Protein AF-A0A935K919-F1 (afdb_monomer_lite)

Sequence (207 aa):
MNYFMLRSFDHAGYYETRLILMVIGLVVACWFALRRRDYRYAVMFACGLIFQGLMEYRLQSSGMRGTSYNLSVFGYALPSFLGILFQGCVEGGILSLMAFWFTDLHVDSDRNRQDRKVFWMICGLIVVLAAFVGLMAAGRPISSPRPMFSRSSTLNIGAYVILSIIVCAFRGGLRYLGYFYLGLLIYVFLTFETLHIFGARYISVRG

Foldseek 3Di:
DWWKWFWQQLQFLPLVLLQVLLVVLVVVCVCCCPVVVQNLSVVQLVLQLVLQLVLLVVCVVVCVKPPQAFRDDPNRTDDSNVVSNSRSRSGRRSLRNQLLLQLCCVLPVPDDPVSVVVSVVSLVSLLVSLLVSLQRSAPGDGRIIHTPDDPSVVVSLVVSLVVSCVSVVVPDPCSSSVSSVVSSVSSCCSRVVSSVVNHIDIDTDDD

Secondary structure (DSSP, 8-state):
--EEEEES-TTTTHHHHHHHHHHHHHHHHHHHHHHH--THHHHHHHHHHHHHHHHHHHHHHTT-S-TT---EETTEEPPHHHHHHHHHHHHHHHHHHHHHHHHHHHH-TT--HHHHHHHHHHHHHHHHHHHHHHHHHTTPPP-EEEESS-HHHHHHHHHHHHHHHHHTTTTTHHHHHHHHHHHHHHHHHHHHHHHHHTT---EEEE-

Radius of gyration: 17.0 Å; chains: 1; bounding box: 44×31×46 Å

pLDDT: mean 79.78, std 11.66, range [48.41, 95.5]

Structure (mmCIF, N/CA/C/O backbone):
data_AF-A0A935K919-F1
#
_entry.id   AF-A0A935K919-F1
#
loop_
_atom_site.group_PDB
_atom_site.id
_atom_site.type_symbol
_atom_site.label_atom_id
_atom_site.label_alt_id
_atom_site.label_comp_id
_atom_site.label_asym_id
_atom_site.label_entity_id
_atom_site.label_seq_id
_atom_site.pdbx_PDB_ins_code
_atom_site.Cartn_x
_atom_site.Cartn_y
_atom_site.Cartn_z
_atom_site.occupancy
_atom_site.B_iso_or_equiv
_atom_site.auth_seq_id
_atom_site.auth_comp_id
_atom_site.auth_asym_id
_atom_site.auth_atom_id
_atom_site.pdbx_PDB_model_num
ATOM 1 N N . MET A 1 1 ? 20.157 16.923 -5.246 1.00 48.41 1 MET A N 1
ATOM 2 C CA . MET A 1 1 ? 20.844 15.642 -5.523 1.00 48.41 1 MET A CA 1
ATOM 3 C C . MET A 1 1 ? 19.794 14.551 -5.509 1.00 48.41 1 MET A C 1
ATOM 5 O O . MET A 1 1 ? 19.113 14.438 -4.496 1.00 48.41 1 MET A O 1
ATOM 9 N N . ASN A 1 2 ? 19.625 13.807 -6.603 1.00 54.44 2 ASN A N 1
ATOM 10 C CA . ASN A 1 2 ? 18.563 12.806 -6.715 1.00 54.44 2 ASN A CA 1
ATOM 11 C C . ASN A 1 2 ? 19.178 11.402 -6.714 1.00 54.44 2 ASN A C 1
ATOM 13 O O . ASN A 1 2 ? 19.923 11.042 -7.622 1.00 54.44 2 ASN A O 1
ATOM 17 N N . TYR A 1 3 ? 18.874 10.619 -5.679 1.00 57.41 3 TYR A N 1
ATOM 18 C CA . TYR A 1 3 ? 19.192 9.194 -5.634 1.00 57.41 3 TYR A CA 1
ATOM 19 C C . TYR A 1 3 ? 18.050 8.419 -6.285 1.00 57.41 3 TYR A C 1
ATOM 21 O O . TYR A 1 3 ? 16.907 8.516 -5.831 1.00 57.41 3 TYR A O 1
ATOM 29 N N . PHE A 1 4 ? 18.351 7.651 -7.329 1.00 60.09 4 PHE A N 1
ATOM 30 C CA . PHE A 1 4 ? 17.374 6.788 -7.989 1.00 60.09 4 PHE A CA 1
ATOM 31 C C . PHE A 1 4 ? 17.582 5.338 -7.584 1.00 60.09 4 PHE A C 1
ATOM 33 O O . PHE A 1 4 ? 18.690 4.827 -7.663 1.00 60.09 4 PHE A O 1
ATOM 40 N N . MET A 1 5 ? 16.501 4.677 -7.196 1.00 63.19 5 MET A N 1
ATOM 41 C CA . MET A 1 5 ? 16.387 3.240 -7.039 1.00 63.19 5 MET A CA 1
ATOM 42 C C . MET A 1 5 ? 15.953 2.635 -8.374 1.00 63.19 5 MET A C 1
ATOM 44 O O . MET A 1 5 ? 14.814 2.815 -8.807 1.00 63.19 5 MET A O 1
ATOM 48 N N . LEU A 1 6 ? 16.866 1.919 -9.017 1.00 60.75 6 LEU A N 1
ATOM 49 C CA . LEU A 1 6 ? 16.585 1.104 -10.194 1.00 60.75 6 LEU A CA 1
ATOM 50 C C . LEU A 1 6 ? 16.001 -0.246 -9.767 1.00 60.75 6 LEU A C 1
ATOM 52 O O . LEU A 1 6 ? 16.583 -0.885 -8.898 1.00 60.75 6 LEU A O 1
ATOM 56 N N . ARG A 1 7 ? 14.877 -0.673 -10.355 1.00 67.88 7 ARG A N 1
ATOM 57 C CA . ARG A 1 7 ? 14.154 -1.914 -10.002 1.00 67.88 7 ARG A CA 1
ATOM 58 C C . ARG A 1 7 ? 13.990 -2.818 -11.219 1.00 67.88 7 ARG A C 1
ATOM 60 O O . ARG A 1 7 ? 13.854 -2.293 -12.316 1.00 67.88 7 ARG A O 1
ATOM 67 N N . SER A 1 8 ? 13.977 -4.141 -11.031 1.00 59.31 8 SER A N 1
ATOM 68 C CA . SER A 1 8 ? 13.812 -5.147 -12.104 1.00 59.31 8 SER A CA 1
ATOM 69 C C . SER A 1 8 ? 12.431 -5.825 -12.163 1.00 59.31 8 SER A C 1
ATOM 71 O O . SER A 1 8 ? 12.206 -6.686 -13.011 1.00 59.31 8 SER A O 1
ATOM 73 N N . PHE A 1 9 ? 11.502 -5.482 -11.263 1.00 61.84 9 PHE A N 1
ATOM 74 C CA . PHE A 1 9 ? 10.262 -6.247 -11.056 1.00 61.84 9 PHE A CA 1
ATOM 75 C C . PHE A 1 9 ? 8.983 -5.608 -11.615 1.00 61.84 9 PHE A C 1
ATOM 77 O O . PHE A 1 9 ? 7.924 -6.217 -11.499 1.00 61.84 9 PHE A O 1
ATOM 84 N N . ASP A 1 10 ? 9.030 -4.440 -12.270 1.00 60.78 10 ASP A N 1
ATOM 85 C CA . ASP A 1 10 ? 7.807 -3.822 -12.828 1.00 60.78 10 ASP A CA 1
ATOM 86 C C . ASP A 1 10 ? 7.215 -4.604 -14.025 1.00 60.78 10 ASP A C 1
ATOM 88 O O . ASP A 1 10 ? 6.127 -4.273 -14.488 1.00 60.78 10 ASP A O 1
ATOM 92 N N . HIS A 1 11 ? 7.893 -5.654 -14.510 1.00 56.72 11 HIS A N 1
ATOM 93 C CA . HIS A 1 11 ? 7.468 -6.471 -15.657 1.00 56.72 11 HIS A CA 1
ATOM 94 C C . HIS A 1 11 ? 6.962 -7.883 -15.314 1.00 56.72 11 HIS A C 1
ATOM 96 O O . HIS A 1 11 ? 6.474 -8.568 -16.210 1.00 56.72 11 HIS A O 1
ATOM 102 N N . ALA A 1 12 ? 7.111 -8.373 -14.077 1.00 58.03 12 ALA A N 1
ATOM 103 C CA . ALA A 1 12 ? 6.829 -9.780 -13.763 1.00 58.03 12 ALA A CA 1
ATOM 104 C C . ALA A 1 12 ? 6.084 -9.941 -12.434 1.00 58.03 12 ALA A C 1
ATOM 106 O O . ALA A 1 12 ? 6.692 -9.845 -11.372 1.00 58.03 12 ALA A O 1
ATOM 107 N N . GLY A 1 13 ? 4.772 -10.192 -12.481 1.00 68.00 13 GLY A N 1
ATOM 108 C CA . GLY A 1 13 ? 3.967 -10.624 -11.328 1.00 68.00 13 GLY A CA 1
ATOM 109 C C . GLY A 1 13 ? 3.754 -9.578 -10.222 1.00 68.00 13 GLY A C 1
ATOM 110 O O . GLY A 1 13 ? 2.919 -9.771 -9.336 1.00 68.00 13 GLY A O 1
ATOM 111 N N . TYR A 1 14 ? 4.506 -8.474 -10.222 1.00 81.25 14 TYR A N 1
ATOM 112 C CA . TYR A 1 14 ? 4.450 -7.470 -9.164 1.00 81.25 14 TYR A CA 1
ATOM 113 C C . TYR A 1 14 ? 3.078 -6.796 -9.091 1.00 81.25 14 TYR A C 1
ATOM 115 O O . TYR A 1 14 ? 2.486 -6.717 -8.018 1.00 81.25 14 TYR A O 1
ATOM 123 N N . TYR A 1 15 ? 2.528 -6.346 -10.217 1.00 84.50 15 TYR A N 1
ATOM 124 C CA . TYR A 1 15 ? 1.238 -5.659 -10.209 1.00 84.50 15 TYR A CA 1
ATOM 125 C C . TYR A 1 15 ? 0.068 -6.611 -9.943 1.00 84.50 15 TYR A C 1
ATOM 127 O O . TYR A 1 15 ? -0.903 -6.219 -9.300 1.00 84.50 15 TYR A O 1
ATOM 135 N N . GLU A 1 16 ? 0.190 -7.873 -10.344 1.00 87.62 16 GLU A N 1
ATOM 136 C CA . GLU A 1 16 ? -0.766 -8.937 -10.052 1.00 87.62 16 GLU A CA 1
ATOM 137 C C . GLU A 1 16 ? -0.798 -9.249 -8.551 1.00 87.62 16 GLU A C 1
ATOM 139 O O . GLU A 1 16 ? -1.868 -9.296 -7.945 1.00 87.62 16 GLU A O 1
ATOM 144 N N . THR A 1 17 ? 0.367 -9.386 -7.910 1.00 88.19 17 THR A N 1
ATOM 145 C CA . THR A 1 17 ? 0.434 -9.593 -6.454 1.00 88.19 17 THR A CA 1
ATOM 146 C C . THR A 1 17 ? -0.059 -8.379 -5.672 1.00 88.19 17 THR A C 1
ATOM 148 O O . THR A 1 17 ? -0.760 -8.540 -4.672 1.00 88.19 17 THR A O 1
ATOM 151 N N . ARG A 1 18 ? 0.215 -7.155 -6.140 1.00 89.25 18 ARG A N 1
ATOM 152 C CA . ARG A 1 18 ? -0.359 -5.933 -5.553 1.00 89.25 18 ARG A CA 1
ATOM 153 C C . ARG A 1 18 ? -1.871 -5.861 -5.720 1.00 89.25 18 ARG A C 1
ATOM 155 O O . ARG A 1 18 ? -2.551 -5.458 -4.782 1.00 89.25 18 ARG A O 1
ATOM 162 N N . LEU A 1 19 ? -2.409 -6.295 -6.858 1.00 90.81 19 LEU A N 1
ATOM 163 C CA . LEU A 1 19 ? -3.852 -6.382 -7.072 1.00 90.81 19 LEU A CA 1
ATOM 164 C C . LEU A 1 19 ? -4.500 -7.363 -6.085 1.00 90.81 19 LEU A C 1
ATOM 166 O O . LEU A 1 19 ? -5.504 -7.023 -5.465 1.00 90.81 19 LEU A O 1
ATOM 170 N N . ILE A 1 20 ? -3.895 -8.537 -5.871 1.00 92.38 20 ILE A N 1
ATOM 171 C CA . ILE A 1 20 ? -4.354 -9.505 -4.860 1.00 92.38 20 ILE A CA 1
ATOM 172 C C . ILE A 1 20 ? -4.366 -8.858 -3.468 1.00 92.38 20 ILE A C 1
ATOM 174 O O . ILE A 1 20 ? -5.372 -8.919 -2.761 1.00 92.38 20 ILE A O 1
ATOM 178 N N . LEU A 1 21 ? -3.277 -8.187 -3.084 1.00 92.81 21 LEU A N 1
ATOM 179 C CA . LEU A 1 21 ? -3.178 -7.495 -1.797 1.00 92.81 21 LEU A CA 1
ATOM 180 C C . LEU A 1 21 ? -4.196 -6.354 -1.655 1.00 92.81 21 LEU A C 1
ATOM 182 O O . LEU A 1 21 ? -4.743 -6.155 -0.573 1.00 92.81 21 LEU A O 1
ATOM 186 N N . MET A 1 22 ? -4.489 -5.632 -2.734 1.00 94.62 22 MET A N 1
ATOM 187 C CA . MET A 1 22 ? -5.506 -4.581 -2.767 1.00 94.62 22 MET A CA 1
ATOM 188 C C . MET A 1 22 ? -6.910 -5.143 -2.546 1.00 94.62 22 MET A C 1
ATOM 190 O O . MET A 1 22 ? -7.640 -4.611 -1.711 1.00 94.62 22 MET A O 1
ATOM 194 N N . VAL A 1 23 ? -7.258 -6.254 -3.205 1.00 95.00 23 VAL A N 1
ATOM 195 C CA . VAL A 1 23 ? -8.539 -6.947 -2.987 1.00 95.00 23 VAL A CA 1
ATOM 196 C C . VAL A 1 23 ? -8.646 -7.436 -1.543 1.00 95.00 23 VAL A C 1
ATOM 198 O O . VAL A 1 23 ? -9.680 -7.242 -0.909 1.00 95.00 23 VAL A O 1
ATOM 201 N N . ILE A 1 24 ? -7.577 -8.003 -0.980 1.00 94.06 24 ILE A N 1
ATOM 202 C CA . ILE A 1 24 ? -7.552 -8.427 0.428 1.00 94.06 24 ILE A CA 1
ATOM 203 C C . ILE A 1 24 ? -7.740 -7.229 1.362 1.00 94.06 24 ILE A C 1
ATOM 205 O O . ILE A 1 24 ? -8.554 -7.292 2.281 1.00 94.06 24 ILE A O 1
ATOM 209 N N . GLY A 1 25 ? -7.036 -6.122 1.112 1.00 93.19 25 GLY A N 1
ATOM 210 C CA . GLY A 1 25 ? -7.199 -4.883 1.869 1.00 93.19 25 GLY A CA 1
ATOM 211 C C . GLY A 1 25 ? -8.638 -4.368 1.824 1.00 93.19 25 GLY A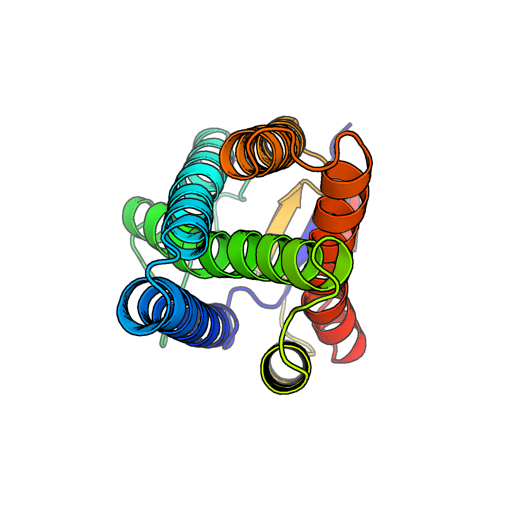 C 1
ATOM 212 O O . GLY A 1 25 ? -9.199 -4.027 2.863 1.00 93.19 25 GLY A O 1
ATOM 213 N N . LEU A 1 26 ? -9.269 -4.396 0.648 1.00 95.50 26 LEU A N 1
ATOM 214 C CA . LEU A 1 26 ? -10.670 -4.020 0.481 1.00 95.50 26 LEU A CA 1
ATOM 215 C C . LEU A 1 26 ? -11.604 -4.948 1.270 1.00 95.50 26 LEU A C 1
ATOM 217 O O . LEU A 1 26 ? -12.476 -4.464 1.988 1.00 95.50 26 LEU A O 1
ATOM 221 N N . VAL A 1 27 ? -11.399 -6.267 1.200 1.00 95.12 27 VAL A N 1
ATOM 222 C CA . VAL A 1 27 ? -12.182 -7.251 1.967 1.00 95.12 27 VAL A CA 1
ATOM 223 C C . VAL A 1 27 ? -12.058 -6.996 3.467 1.00 95.12 27 VAL A C 1
ATOM 225 O O . VAL A 1 27 ? -13.067 -6.999 4.169 1.00 95.12 27 VAL A O 1
ATOM 228 N N . VAL A 1 28 ? -10.850 -6.719 3.964 1.00 93.62 28 VAL A N 1
ATOM 229 C CA . VAL A 1 28 ? -10.619 -6.374 5.373 1.00 93.62 28 VAL A CA 1
ATOM 230 C C . VAL A 1 28 ? -11.350 -5.083 5.744 1.00 93.62 28 VAL A C 1
ATOM 232 O O . VAL A 1 28 ? -12.060 -5.052 6.750 1.00 93.62 28 VAL A O 1
ATOM 235 N N . ALA A 1 29 ? -11.229 -4.033 4.928 1.00 93.62 29 ALA A N 1
ATOM 236 C CA . ALA A 1 29 ? -11.909 -2.762 5.159 1.00 93.62 29 ALA A CA 1
ATOM 237 C C . ALA A 1 29 ? -13.435 -2.932 5.214 1.00 93.62 29 ALA A C 1
ATOM 239 O O . ALA A 1 29 ? -14.082 -2.457 6.151 1.00 93.62 29 ALA A O 1
ATOM 240 N N . CYS A 1 30 ? -14.008 -3.661 4.253 1.00 94.88 30 CYS A N 1
ATOM 241 C CA . CYS A 1 30 ? -15.432 -3.980 4.213 1.00 94.88 30 CYS A CA 1
ATOM 242 C C . CYS A 1 30 ? -15.858 -4.844 5.404 1.00 94.88 30 CYS A C 1
ATOM 244 O O . CYS A 1 30 ? -16.912 -4.599 5.983 1.00 94.88 30 CYS A O 1
ATOM 246 N N . TRP A 1 31 ? -15.047 -5.821 5.814 1.00 93.50 31 TRP A N 1
ATOM 247 C CA . TRP A 1 31 ? -15.346 -6.669 6.966 1.00 93.50 31 TRP A CA 1
ATOM 248 C C . TRP A 1 31 ? -15.431 -5.858 8.264 1.00 93.50 31 TRP A C 1
ATOM 250 O O . TRP A 1 31 ? -16.399 -6.009 9.014 1.00 93.50 31 TRP A O 1
ATOM 260 N N . PHE A 1 32 ? -14.478 -4.952 8.506 1.00 91.25 32 PHE A N 1
ATOM 261 C CA . PHE A 1 32 ? -14.513 -4.053 9.664 1.00 91.25 32 PHE A CA 1
ATOM 262 C C . PHE A 1 32 ? -15.705 -3.086 9.610 1.00 91.25 32 PHE A C 1
ATOM 264 O O . PHE A 1 32 ? -16.402 -2.916 10.615 1.00 91.25 32 PHE A O 1
ATOM 271 N N . ALA A 1 33 ? -16.002 -2.523 8.438 1.00 92.00 33 ALA A N 1
ATOM 272 C CA . ALA A 1 33 ? -17.128 -1.610 8.261 1.00 92.00 33 ALA A CA 1
ATOM 273 C C . ALA A 1 33 ? -18.490 -2.302 8.456 1.00 92.00 33 ALA A C 1
ATOM 275 O O . ALA A 1 33 ? -19.357 -1.779 9.154 1.00 92.00 33 ALA A O 1
ATOM 276 N N . LEU A 1 34 ? -18.690 -3.489 7.878 1.00 92.94 34 LEU A N 1
ATOM 277 C CA . LEU A 1 34 ? -19.977 -4.191 7.908 1.00 92.94 34 LEU A CA 1
ATOM 278 C C . LEU A 1 34 ? -20.214 -4.912 9.235 1.00 92.94 34 LEU A C 1
ATOM 280 O O . LEU A 1 34 ? -21.299 -4.813 9.805 1.00 92.94 34 LEU A O 1
ATOM 284 N N . ARG A 1 35 ? -19.209 -5.636 9.740 1.00 89.00 35 ARG A N 1
ATOM 285 C CA . ARG A 1 35 ? -19.378 -6.505 10.912 1.00 89.00 35 ARG A CA 1
ATOM 286 C C . ARG A 1 35 ? -19.159 -5.776 12.231 1.00 89.00 35 ARG A C 1
ATOM 288 O O . ARG A 1 35 ? -19.771 -6.146 13.226 1.00 89.00 35 ARG A O 1
ATOM 295 N N . ARG A 1 36 ? -18.284 -4.766 12.253 1.00 83.94 36 ARG A N 1
ATOM 296 C CA . ARG A 1 36 ? -17.928 -4.024 13.476 1.00 83.94 36 ARG A CA 1
ATOM 297 C C . ARG A 1 36 ? -18.368 -2.567 13.466 1.00 83.94 36 ARG A C 1
ATOM 299 O O . ARG A 1 36 ? -18.123 -1.878 14.449 1.00 83.94 36 ARG A O 1
ATOM 306 N N . ARG A 1 37 ? -19.009 -2.104 12.380 1.00 87.19 37 ARG A N 1
ATOM 307 C CA . ARG A 1 37 ? -19.393 -0.694 12.182 1.00 87.19 37 ARG A CA 1
ATOM 308 C C . ARG A 1 37 ? -18.205 0.267 12.333 1.00 87.19 37 ARG A C 1
ATOM 310 O O . ARG A 1 37 ? -18.387 1.442 12.634 1.00 87.19 37 ARG A O 1
ATOM 317 N N . ASP A 1 38 ? -16.987 -0.230 12.099 1.00 87.69 38 ASP A N 1
ATOM 318 C CA . ASP A 1 38 ? -15.755 0.544 12.210 1.00 87.69 38 ASP A CA 1
ATOM 319 C C . ASP A 1 38 ? -15.317 1.023 10.823 1.00 87.69 38 ASP A C 1
ATOM 321 O O . ASP A 1 38 ? -14.563 0.363 10.104 1.00 87.69 38 ASP A O 1
ATOM 325 N N . TYR A 1 39 ? -15.827 2.191 10.435 1.00 90.12 39 TYR A N 1
ATOM 326 C CA . TYR A 1 39 ? -15.563 2.796 9.129 1.00 90.12 39 TYR A CA 1
ATOM 327 C C . TYR A 1 39 ? -14.144 3.364 8.996 1.00 90.12 39 TYR A C 1
ATOM 329 O O . TYR A 1 39 ? -13.731 3.703 7.887 1.00 90.12 39 TYR A O 1
ATOM 337 N N . ARG A 1 40 ? -13.367 3.435 10.089 1.00 89.00 40 ARG A N 1
ATOM 338 C CA . ARG A 1 40 ? -12.005 3.996 10.075 1.00 89.00 40 ARG A CA 1
ATOM 339 C C . ARG A 1 40 ? -11.093 3.242 9.106 1.00 89.00 40 ARG A C 1
ATOM 341 O O . ARG A 1 40 ? -10.329 3.865 8.379 1.00 89.00 40 ARG A O 1
ATOM 348 N N . TYR A 1 41 ? -11.241 1.919 9.015 1.00 90.75 41 TYR A N 1
ATOM 349 C CA . TYR A 1 41 ? -10.493 1.080 8.072 1.00 90.75 41 TYR A CA 1
ATOM 350 C C . TYR A 1 41 ? -10.803 1.421 6.609 1.00 90.75 41 TYR A C 1
ATOM 352 O O . TYR A 1 41 ? -9.889 1.514 5.792 1.00 90.75 41 TYR A O 1
ATOM 360 N N . ALA A 1 42 ? -12.077 1.651 6.281 1.00 91.94 42 ALA A N 1
ATOM 361 C CA . ALA A 1 42 ? -12.496 2.037 4.935 1.00 91.94 42 ALA A CA 1
ATOM 362 C C . ALA A 1 42 ? -12.006 3.443 4.566 1.00 91.94 42 ALA A C 1
ATOM 364 O O . ALA A 1 42 ? -11.511 3.646 3.459 1.00 91.94 42 ALA A O 1
ATOM 365 N N . VAL A 1 43 ? -12.073 4.390 5.509 1.00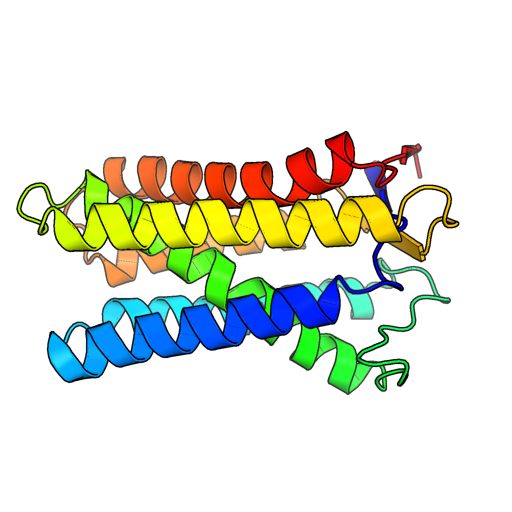 90.12 43 VAL A N 1
ATOM 366 C CA . VAL A 1 43 ? -11.527 5.742 5.325 1.00 90.12 43 VAL A CA 1
ATOM 367 C C . VAL A 1 43 ? -10.024 5.675 5.066 1.00 90.12 43 VAL A C 1
ATOM 369 O O . VAL A 1 43 ? -9.554 6.225 4.076 1.00 90.12 43 VAL A O 1
ATOM 372 N N . MET A 1 44 ? -9.271 4.941 5.888 1.00 89.81 44 MET A N 1
ATOM 373 C CA . MET A 1 44 ? -7.821 4.814 5.716 1.00 89.81 44 MET A CA 1
ATOM 374 C C . MET A 1 44 ? -7.441 4.136 4.403 1.00 89.81 44 MET A C 1
ATOM 376 O O . MET A 1 44 ? -6.499 4.582 3.744 1.00 89.81 44 MET A O 1
ATOM 380 N N . PHE A 1 45 ? -8.184 3.109 3.988 1.00 92.12 45 PHE A N 1
ATOM 381 C CA . PHE A 1 45 ? -8.007 2.484 2.681 1.00 92.12 45 PHE A CA 1
ATOM 382 C C . PHE A 1 45 ? -8.228 3.498 1.551 1.00 92.12 45 PHE A C 1
ATOM 384 O O . PHE A 1 45 ? -7.345 3.674 0.716 1.00 92.12 45 PHE A O 1
ATOM 391 N N . ALA A 1 46 ? -9.348 4.232 1.564 1.00 91.19 46 ALA A N 1
ATOM 392 C CA . ALA A 1 46 ? -9.666 5.244 0.555 1.00 91.19 46 ALA A CA 1
ATOM 393 C C . ALA A 1 46 ? -8.620 6.370 0.501 1.00 91.19 46 ALA A C 1
ATOM 395 O O . ALA A 1 46 ? -8.184 6.757 -0.583 1.00 91.19 46 ALA A O 1
ATOM 396 N N . CYS A 1 47 ? -8.153 6.851 1.656 1.00 89.44 47 CYS A N 1
ATOM 397 C CA . CYS A 1 47 ? -7.050 7.805 1.725 1.00 89.44 47 CYS A CA 1
ATOM 398 C C . CYS A 1 47 ? -5.783 7.231 1.079 1.00 89.44 47 CYS A C 1
ATOM 400 O O . CYS A 1 47 ? -5.146 7.919 0.287 1.00 89.44 47 CYS A O 1
ATOM 402 N N . GLY A 1 48 ? -5.460 5.963 1.353 1.00 88.44 48 GLY A N 1
ATOM 403 C CA . GLY A 1 48 ? -4.400 5.205 0.678 1.00 88.44 48 GLY A CA 1
ATOM 404 C C . GLY A 1 48 ? -4.463 5.318 -0.841 1.00 88.44 48 GLY A C 1
ATOM 405 O O . GLY A 1 48 ? -3.502 5.734 -1.483 1.00 88.44 48 GLY A O 1
ATOM 406 N N . LEU A 1 49 ? -5.621 4.996 -1.419 1.00 91.06 49 LEU A N 1
ATOM 407 C CA . LEU A 1 49 ? -5.826 5.060 -2.870 1.00 91.06 49 LEU A CA 1
ATOM 408 C C . LEU A 1 49 ? -5.589 6.479 -3.411 1.00 91.06 49 LEU A C 1
ATOM 410 O O . LEU A 1 49 ? -4.876 6.660 -4.398 1.00 91.06 49 LEU A O 1
ATOM 414 N N . ILE A 1 50 ? -6.167 7.487 -2.749 1.00 88.69 50 ILE A N 1
ATOM 415 C CA . ILE A 1 50 ? -6.135 8.881 -3.205 1.00 88.69 50 ILE A CA 1
ATOM 416 C C . ILE A 1 50 ? -4.718 9.453 -3.128 1.00 88.69 50 ILE A C 1
ATOM 418 O O . ILE A 1 50 ? -4.213 9.975 -4.121 1.00 88.69 50 ILE A O 1
ATOM 422 N N . PHE A 1 51 ? -4.048 9.355 -1.978 1.00 86.69 51 PHE A N 1
ATOM 423 C CA . PHE A 1 51 ? -2.723 9.956 -1.800 1.00 86.69 51 PHE A CA 1
ATOM 424 C C . PHE A 1 51 ? -1.651 9.238 -2.613 1.00 86.69 51 PHE A C 1
ATOM 426 O O . PHE A 1 51 ? -0.786 9.902 -3.191 1.00 86.69 51 PHE A O 1
ATOM 433 N N . GLN A 1 52 ? -1.724 7.909 -2.725 1.00 87.06 52 GLN A N 1
ATOM 434 C CA . GLN A 1 52 ? -0.823 7.167 -3.601 1.00 87.06 52 GLN A CA 1
ATOM 435 C C . GLN A 1 52 ? -1.075 7.523 -5.068 1.00 87.06 52 GLN A C 1
ATOM 437 O O . GLN A 1 52 ? -0.122 7.791 -5.795 1.00 87.06 52 GLN A O 1
ATOM 442 N N . GLY A 1 53 ? -2.339 7.605 -5.497 1.00 85.94 53 GLY A N 1
ATOM 443 C CA . GLY A 1 53 ? -2.697 8.034 -6.850 1.00 85.94 53 GLY A CA 1
ATOM 444 C C . GLY A 1 53 ? -2.183 9.438 -7.173 1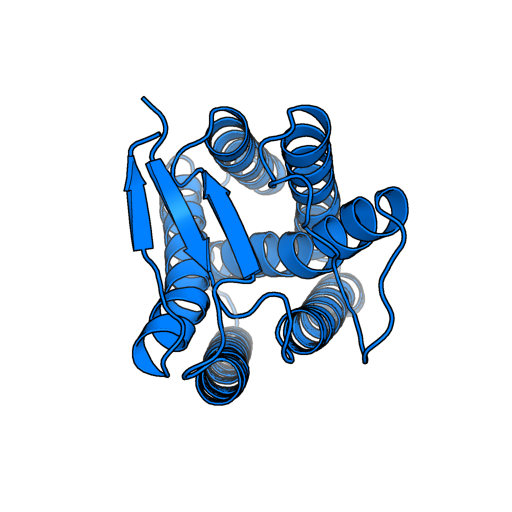.00 85.94 53 GLY A C 1
ATOM 445 O O . GLY A 1 53 ? -1.549 9.642 -8.206 1.00 85.94 53 GLY A O 1
ATOM 446 N N . LEU A 1 54 ? -2.356 10.395 -6.255 1.00 85.31 54 LEU A N 1
ATOM 447 C CA . LEU A 1 54 ? -1.809 11.749 -6.385 1.00 85.31 54 LEU A CA 1
ATOM 448 C C . LEU A 1 54 ? -0.273 11.760 -6.405 1.00 85.31 54 LEU A C 1
ATOM 450 O O . LEU A 1 54 ? 0.322 12.564 -7.128 1.00 85.31 54 LEU A O 1
ATOM 454 N N . MET A 1 55 ? 0.379 10.871 -5.643 1.00 83.00 55 MET A N 1
ATOM 455 C CA . MET A 1 55 ? 1.835 10.694 -5.701 1.00 83.00 55 MET A CA 1
ATOM 456 C C . MET A 1 55 ? 2.278 10.308 -7.099 1.00 83.00 55 MET A C 1
ATOM 458 O O . MET A 1 55 ? 3.184 10.920 -7.655 1.00 83.00 55 MET A O 1
ATOM 462 N N . GLU A 1 56 ? 1.654 9.256 -7.623 1.00 82.00 56 GLU A N 1
ATOM 463 C CA . GLU A 1 56 ? 2.046 8.624 -8.869 1.00 82.00 56 GLU A CA 1
ATOM 464 C C . GLU A 1 56 ? 1.744 9.540 -10.044 1.00 82.00 56 GLU A C 1
ATOM 466 O O . GLU A 1 56 ? 2.572 9.669 -10.944 1.00 82.00 56 GLU A O 1
ATOM 471 N N . TYR A 1 57 ? 0.634 10.278 -9.968 1.00 83.25 57 TYR A N 1
ATOM 472 C CA . TYR A 1 57 ? 0.329 11.356 -10.895 1.00 83.25 57 TYR A CA 1
ATOM 473 C C . TYR A 1 57 ? 1.456 12.391 -10.928 1.00 83.25 57 TYR A C 1
ATOM 475 O O . TYR A 1 57 ? 1.998 12.668 -11.995 1.00 83.25 57 TYR A O 1
ATOM 483 N N . ARG A 1 58 ? 1.877 12.906 -9.762 1.00 81.56 58 ARG A N 1
ATOM 484 C CA . ARG A 1 58 ? 2.966 13.893 -9.680 1.00 81.56 58 ARG A CA 1
ATOM 485 C C . ARG A 1 58 ? 4.306 13.337 -10.158 1.00 81.56 58 ARG A C 1
ATOM 487 O O . ARG A 1 58 ? 5.044 14.033 -10.849 1.00 81.56 58 ARG A O 1
ATOM 494 N N . LEU A 1 59 ? 4.641 12.101 -9.787 1.00 76.81 59 LEU A N 1
ATOM 495 C CA . LEU A 1 59 ? 5.893 11.459 -10.194 1.00 76.81 59 LEU A CA 1
ATOM 496 C C . LEU A 1 59 ? 5.969 11.289 -11.716 1.00 76.81 59 LEU A C 1
ATOM 498 O O . LEU A 1 59 ? 7.021 11.541 -12.304 1.00 76.81 59 LEU A O 1
ATOM 502 N N . GLN A 1 60 ? 4.857 10.914 -12.349 1.00 77.94 60 GLN A N 1
ATOM 503 C CA . GLN A 1 60 ? 4.780 10.766 -13.800 1.00 77.94 60 GLN A CA 1
ATOM 504 C C . GLN A 1 60 ? 4.740 12.114 -14.522 1.00 77.94 60 GLN A C 1
ATOM 506 O O . GLN A 1 60 ? 5.493 12.302 -15.473 1.00 77.94 60 GLN A O 1
ATOM 511 N N . SER A 1 61 ? 3.957 13.085 -14.039 1.00 79.31 61 SER A N 1
ATOM 512 C CA . SER A 1 61 ? 3.882 14.418 -14.653 1.00 79.31 61 SER A CA 1
ATOM 513 C C . SER A 1 61 ? 5.207 15.183 -14.586 1.00 79.31 61 SER A C 1
ATOM 515 O O . SER A 1 61 ? 5.488 16.008 -15.445 1.00 79.31 61 SER A O 1
ATOM 517 N N . SER A 1 62 ? 6.036 14.916 -13.573 1.00 74.25 62 SER A N 1
ATOM 518 C CA . SER A 1 62 ? 7.378 15.499 -13.445 1.00 74.25 62 SER A CA 1
ATOM 519 C C . SER A 1 62 ? 8.463 14.752 -14.231 1.00 74.25 62 SER A C 1
ATOM 521 O O . SER A 1 62 ? 9.638 15.074 -14.069 1.00 74.25 62 SER A O 1
ATOM 523 N N . GLY A 1 63 ? 8.113 13.731 -15.022 1.00 68.88 63 GLY A N 1
ATOM 524 C CA . GLY A 1 63 ? 9.084 12.943 -15.791 1.00 68.88 63 GLY A CA 1
ATOM 525 C C . GLY A 1 63 ? 10.060 12.132 -14.927 1.00 68.88 63 GLY A C 1
ATOM 526 O O . GLY A 1 63 ? 11.108 11.713 -15.406 1.00 68.88 63 GLY A O 1
ATOM 527 N N . MET A 1 64 ? 9.745 11.913 -13.641 1.00 64.12 64 MET A N 1
ATOM 528 C CA . MET A 1 64 ? 10.624 11.189 -12.709 1.00 64.12 64 MET A CA 1
ATOM 529 C C . MET A 1 64 ? 10.549 9.664 -12.872 1.00 64.12 64 MET A C 1
ATOM 531 O O . MET A 1 64 ? 11.371 8.944 -12.303 1.00 64.12 64 MET A O 1
ATOM 535 N N . ARG A 1 65 ? 9.582 9.171 -13.652 1.00 63.81 65 ARG A N 1
ATOM 536 C CA . ARG A 1 65 ? 9.603 7.829 -14.236 1.00 63.81 65 ARG A CA 1
ATOM 537 C C . ARG A 1 65 ? 10.157 7.957 -15.638 1.00 63.81 65 ARG A C 1
ATOM 539 O O . ARG A 1 65 ? 9.574 8.680 -16.436 1.00 63.81 65 ARG A O 1
ATOM 546 N N . GLY A 1 66 ? 11.288 7.311 -15.910 1.00 58.34 66 GLY A N 1
ATOM 547 C CA . GLY A 1 66 ? 11.945 7.381 -17.216 1.00 58.34 66 GLY A CA 1
ATOM 548 C C . GLY A 1 66 ? 10.972 7.160 -18.383 1.00 58.34 66 GLY A C 1
ATOM 549 O O . GLY A 1 66 ? 9.972 6.458 -18.248 1.00 58.34 66 GLY A O 1
ATOM 550 N N . THR A 1 67 ? 11.281 7.753 -19.535 1.00 54.56 67 THR A N 1
ATOM 551 C CA . THR A 1 67 ? 10.419 7.835 -20.732 1.00 54.56 67 THR A CA 1
ATOM 552 C C . THR A 1 67 ? 9.974 6.487 -21.313 1.00 54.56 67 THR A C 1
ATOM 554 O O . THR A 1 67 ? 9.012 6.446 -22.073 1.00 54.56 67 THR A O 1
ATOM 557 N N . SER A 1 68 ? 10.632 5.388 -20.937 1.00 57.66 68 SER A N 1
ATOM 558 C CA . SER A 1 68 ? 10.330 4.023 -21.391 1.00 57.66 68 SER A CA 1
ATOM 559 C C . SER A 1 68 ? 9.452 3.217 -20.422 1.00 57.66 68 SER A C 1
ATOM 561 O O . SER A 1 68 ? 9.239 2.025 -20.640 1.00 57.66 68 SER A O 1
ATOM 563 N N . TYR A 1 69 ? 8.984 3.818 -19.324 1.00 65.25 69 TYR A N 1
ATOM 564 C CA . TYR A 1 69 ? 8.186 3.108 -18.328 1.00 65.25 69 TYR A CA 1
ATOM 565 C C . TYR A 1 69 ? 6.769 2.824 -18.844 1.00 65.25 69 TYR A C 1
ATOM 567 O O . TYR A 1 69 ? 5.937 3.727 -18.923 1.00 65.25 69 TYR A O 1
ATOM 575 N N . ASN A 1 70 ? 6.483 1.550 -19.114 1.00 69.06 70 ASN A N 1
ATOM 576 C CA . ASN A 1 70 ? 5.143 1.056 -19.412 1.00 69.06 70 ASN A CA 1
ATOM 577 C C . ASN A 1 70 ? 4.726 0.053 -18.338 1.00 69.06 70 ASN A C 1
ATOM 579 O O . ASN A 1 70 ? 5.336 -1.006 -18.189 1.00 69.06 70 ASN A O 1
ATOM 583 N N . LEU A 1 71 ? 3.681 0.398 -17.586 1.00 74.69 71 LEU A N 1
ATOM 584 C CA . LEU A 1 71 ? 3.094 -0.490 -16.589 1.00 74.69 71 LEU A CA 1
ATOM 585 C C . LEU A 1 71 ? 2.315 -1.592 -17.317 1.00 74.69 71 LEU A C 1
ATOM 587 O O . LEU A 1 71 ? 1.437 -1.292 -18.125 1.00 74.69 71 LEU A O 1
ATOM 591 N N . SER A 1 72 ? 2.619 -2.856 -17.024 1.00 75.19 72 SER A N 1
ATOM 592 C CA . SER A 1 72 ? 1.928 -4.012 -17.603 1.00 75.19 72 SER A CA 1
ATOM 593 C C . SER A 1 72 ? 1.241 -4.850 -16.530 1.00 75.19 72 SER A C 1
ATOM 595 O O . SER A 1 72 ? 1.839 -5.116 -15.489 1.00 75.19 72 SER A O 1
ATOM 597 N N . VAL A 1 73 ? 0.015 -5.297 -16.806 1.00 78.75 73 VAL A N 1
ATOM 598 C CA . VAL A 1 73 ? -0.781 -6.171 -15.929 1.00 78.75 73 VAL A CA 1
ATOM 599 C C . VAL A 1 73 ? -1.317 -7.329 -16.764 1.00 78.75 73 VAL A C 1
ATOM 601 O O . VAL A 1 73 ? -1.924 -7.106 -17.810 1.00 78.75 73 VAL A O 1
ATOM 604 N N . PHE A 1 74 ? -1.062 -8.564 -16.337 1.00 81.38 74 PHE A N 1
ATOM 605 C CA . PHE A 1 74 ? -1.387 -9.793 -17.071 1.00 81.38 74 PHE A CA 1
ATOM 606 C C . PHE A 1 74 ? -0.876 -9.790 -18.524 1.00 81.38 74 PHE A C 1
ATOM 608 O O . PHE A 1 74 ? -1.533 -10.296 -19.429 1.00 81.38 74 PHE A O 1
ATOM 615 N N . GLY A 1 75 ? 0.292 -9.183 -18.761 1.00 75.88 75 GLY A N 1
ATOM 616 C CA . GLY A 1 75 ? 0.895 -9.059 -20.094 1.00 75.88 75 GLY A CA 1
ATOM 617 C C . GLY A 1 75 ? 0.340 -7.924 -20.963 1.00 75.88 75 GLY A C 1
ATOM 618 O O . GLY A 1 75 ? 0.893 -7.665 -22.029 1.00 75.88 75 GLY A O 1
ATOM 619 N N . TYR A 1 76 ? -0.687 -7.199 -20.510 1.00 81.00 76 TYR A N 1
ATOM 620 C CA . TYR A 1 76 ? -1.237 -6.047 -21.224 1.00 81.00 76 TYR A CA 1
ATOM 621 C C . TYR A 1 76 ? -0.622 -4.748 -20.708 1.00 81.00 76 TYR A C 1
ATOM 623 O O . TYR A 1 76 ? -0.663 -4.466 -19.510 1.00 81.00 76 TYR A O 1
ATOM 631 N N . ALA A 1 77 ? -0.063 -3.941 -21.611 1.00 81.44 77 ALA A N 1
ATOM 632 C CA . ALA A 1 77 ? 0.405 -2.600 -21.280 1.00 81.44 77 ALA A CA 1
ATOM 633 C C . ALA A 1 77 ? -0.795 -1.678 -21.022 1.00 81.44 77 ALA A C 1
ATOM 635 O O . ALA A 1 77 ? -1.681 -1.542 -21.868 1.00 81.44 77 ALA A O 1
ATOM 636 N N . LEU A 1 78 ? -0.828 -1.043 -19.851 1.00 80.44 78 LEU A N 1
ATOM 637 C CA . LEU A 1 78 ? -1.860 -0.073 -19.509 1.00 80.44 78 LEU A CA 1
ATOM 638 C C . LEU A 1 78 ? -1.501 1.310 -20.080 1.00 80.44 78 LEU A C 1
ATOM 640 O O . LEU A 1 78 ? -0.354 1.742 -19.947 1.00 80.44 78 LEU A O 1
ATOM 644 N N . PRO A 1 79 ? -2.473 2.045 -20.656 1.00 82.75 79 PRO A N 1
ATOM 645 C CA . PRO A 1 79 ? -2.287 3.444 -21.032 1.00 82.75 79 PRO A CA 1
ATOM 646 C C . PRO A 1 79 ? -1.797 4.270 -19.842 1.00 82.75 79 PRO A C 1
ATOM 648 O O . PRO A 1 79 ? -2.270 4.060 -18.725 1.00 82.75 79 PRO A O 1
ATOM 651 N N . SER A 1 80 ? -0.913 5.246 -20.064 1.00 77.38 80 SER A N 1
ATOM 652 C CA . SER A 1 80 ? -0.225 5.982 -18.988 1.00 77.38 80 SER A CA 1
ATOM 653 C C . SER A 1 80 ? -1.182 6.546 -17.929 1.00 77.38 80 SER A C 1
ATOM 655 O O . SER A 1 80 ? -0.944 6.398 -16.733 1.00 77.38 80 SER A O 1
ATOM 657 N N . PHE A 1 81 ? -2.319 7.106 -18.356 1.00 80.06 81 PHE A N 1
ATOM 658 C CA . PHE A 1 81 ? -3.354 7.612 -17.449 1.00 80.06 81 PHE A CA 1
ATOM 659 C C . PHE A 1 81 ? -3.968 6.513 -16.563 1.00 80.06 81 PHE A C 1
ATOM 661 O O . PHE A 1 81 ? -4.077 6.679 -15.347 1.00 80.06 81 PHE A O 1
ATOM 668 N N . LEU A 1 82 ? -4.321 5.366 -17.151 1.00 81.94 82 LEU A N 1
ATOM 669 C CA . LEU A 1 82 ? -4.846 4.220 -16.404 1.00 81.94 82 LEU A CA 1
ATOM 670 C C . LEU A 1 82 ? -3.772 3.588 -15.516 1.00 81.94 82 LEU A C 1
ATOM 672 O O . LEU A 1 82 ? -4.089 3.147 -14.417 1.00 81.94 82 LEU A O 1
ATOM 676 N N . GLY A 1 83 ? -2.507 3.602 -15.941 1.00 80.44 83 GLY A N 1
ATOM 677 C CA . GLY A 1 83 ? -1.377 3.134 -15.144 1.00 80.44 83 GLY A CA 1
ATOM 678 C C . GLY A 1 83 ? -1.203 3.924 -13.844 1.00 80.44 83 GLY A C 1
ATOM 679 O O . GLY A 1 83 ? -0.941 3.325 -12.803 1.00 80.44 83 GLY A O 1
ATOM 680 N N . ILE A 1 84 ? -1.406 5.248 -13.870 1.00 82.00 84 ILE A N 1
ATOM 681 C CA . ILE A 1 84 ? -1.378 6.102 -12.667 1.00 82.00 84 ILE A CA 1
ATOM 682 C C . ILE A 1 84 ? -2.466 5.681 -11.680 1.00 82.00 84 ILE A C 1
ATOM 684 O O . ILE A 1 84 ? -2.178 5.422 -10.509 1.00 82.00 84 ILE A O 1
ATOM 688 N N . LEU A 1 85 ? -3.713 5.609 -12.155 1.00 83.75 85 LEU A N 1
ATOM 689 C CA . LEU A 1 85 ? -4.864 5.279 -11.315 1.00 83.75 85 LEU A CA 1
ATOM 690 C C . LEU A 1 85 ? -4.752 3.862 -10.760 1.00 83.75 85 LEU A C 1
ATOM 692 O O . LEU A 1 85 ? -4.899 3.652 -9.558 1.00 83.75 85 LEU A O 1
ATOM 696 N N . PHE A 1 86 ? -4.434 2.903 -11.628 1.00 87.00 86 PHE A N 1
ATOM 697 C CA . PHE A 1 86 ? -4.268 1.509 -11.254 1.00 87.00 86 PHE A CA 1
ATOM 698 C C . PHE A 1 86 ? -3.201 1.363 -10.176 1.00 87.00 86 PHE A C 1
ATOM 700 O O . PHE A 1 86 ? -3.450 0.740 -9.146 1.00 87.00 86 PHE A O 1
ATOM 707 N N . GLN A 1 87 ? -2.040 1.993 -10.363 1.00 83.12 87 GLN A N 1
ATOM 708 C CA . GLN A 1 87 ? -0.971 1.891 -9.388 1.00 83.12 87 GLN A CA 1
ATOM 709 C C . GLN A 1 87 ? -1.313 2.550 -8.050 1.00 83.12 87 GLN A C 1
ATOM 711 O O . GLN A 1 87 ? -1.038 1.969 -6.997 1.00 83.12 87 GLN A O 1
ATOM 716 N N . GLY A 1 88 ? -1.928 3.736 -8.086 1.00 84.44 88 GLY A N 1
ATOM 717 C CA . GLY A 1 88 ? -2.445 4.390 -6.887 1.00 84.44 88 GLY A CA 1
ATOM 718 C C . GLY A 1 88 ? -3.348 3.451 -6.091 1.00 84.44 88 GLY A C 1
ATOM 719 O O . GLY A 1 88 ? -3.184 3.295 -4.879 1.00 84.44 88 GLY A O 1
ATOM 720 N N . CYS A 1 89 ? -4.225 2.740 -6.800 1.00 86.88 89 CYS A N 1
ATOM 721 C CA . CYS A 1 89 ? -5.142 1.794 -6.197 1.00 86.88 89 CYS A CA 1
ATOM 722 C C . CYS A 1 89 ? -4.445 0.560 -5.607 1.00 86.88 89 CYS A C 1
ATOM 724 O O . CYS A 1 89 ? -4.690 0.213 -4.450 1.00 86.88 89 CYS A O 1
ATOM 726 N N . VAL A 1 90 ? -3.581 -0.111 -6.374 1.00 89.19 90 VAL A N 1
ATOM 727 C CA . VAL A 1 90 ? -3.013 -1.402 -5.948 1.00 89.19 90 VAL A CA 1
ATOM 728 C C . VAL A 1 90 ? -1.918 -1.281 -4.891 1.00 89.19 90 VAL A C 1
ATOM 730 O O . VAL A 1 90 ? -1.709 -2.213 -4.118 1.00 89.19 90 VAL A O 1
ATOM 733 N N . GLU A 1 91 ? -1.225 -0.144 -4.813 1.00 87.25 91 GLU A N 1
ATOM 734 C CA . GLU A 1 91 ? -0.180 0.069 -3.805 1.00 87.25 91 GLU A CA 1
ATOM 735 C C . GLU A 1 91 ? -0.691 0.826 -2.574 1.00 87.25 91 GLU A C 1
ATOM 737 O O . GLU A 1 91 ? -0.288 0.514 -1.452 1.00 87.25 91 GLU A O 1
ATOM 742 N N . GLY A 1 92 ? -1.566 1.816 -2.767 1.00 86.81 92 GLY A N 1
ATOM 743 C CA . GLY A 1 92 ? -1.909 2.787 -1.729 1.00 86.81 92 GLY A CA 1
ATOM 744 C C . GLY A 1 92 ? -2.834 2.248 -0.648 1.00 86.81 92 GLY A C 1
ATOM 745 O O . GLY A 1 92 ? -2.564 2.423 0.539 1.00 86.81 92 GLY A O 1
ATOM 746 N N . GLY A 1 93 ? -3.917 1.579 -1.051 1.00 89.12 93 GLY A N 1
ATOM 747 C CA . GLY A 1 93 ? -4.975 1.169 -0.124 1.00 89.12 93 GLY A CA 1
ATOM 748 C C . GLY A 1 93 ? -4.502 0.159 0.919 1.00 89.12 93 GLY A C 1
ATOM 749 O O . GLY A 1 93 ? -4.759 0.318 2.111 1.00 89.12 93 GLY A O 1
ATOM 750 N N . ILE A 1 94 ? -3.766 -0.869 0.490 1.00 91.12 94 ILE A N 1
ATOM 751 C CA . ILE A 1 94 ? -3.249 -1.890 1.408 1.00 91.12 94 ILE A CA 1
ATOM 752 C C . ILE A 1 94 ? -2.130 -1.340 2.309 1.00 91.12 94 ILE A C 1
ATOM 754 O O . ILE A 1 94 ? -2.078 -1.693 3.484 1.00 91.12 94 ILE A O 1
ATOM 758 N N . LEU A 1 95 ? -1.280 -0.437 1.803 1.00 91.12 95 LEU A N 1
ATOM 759 C CA . LEU A 1 95 ? -0.214 0.202 2.580 1.00 91.12 95 LEU A CA 1
ATOM 760 C C . LEU A 1 95 ? -0.788 0.972 3.776 1.00 91.12 95 LEU A C 1
ATOM 762 O O . LEU A 1 95 ? -0.376 0.750 4.916 1.00 91.12 95 LEU A O 1
ATOM 766 N N . SER A 1 96 ? -1.745 1.870 3.521 1.00 89.81 96 SER A N 1
ATOM 767 C CA . SER A 1 96 ? -2.351 2.694 4.571 1.00 89.81 96 SER A CA 1
ATOM 768 C C . SER A 1 96 ? -3.170 1.855 5.551 1.00 89.81 96 SER A C 1
ATOM 770 O O . SER A 1 96 ? -3.120 2.100 6.757 1.00 89.81 96 SER A O 1
ATOM 772 N N . LEU A 1 97 ? -3.885 0.842 5.052 1.00 92.50 97 LEU A N 1
ATOM 773 C CA . LEU A 1 97 ? -4.687 -0.056 5.874 1.00 92.50 97 LEU A CA 1
ATOM 774 C C . LEU A 1 97 ? -3.820 -0.910 6.800 1.00 92.50 97 LEU A C 1
ATOM 776 O O . LEU A 1 97 ? -4.143 -1.025 7.978 1.00 92.50 97 LEU A O 1
ATOM 780 N N . MET A 1 98 ? -2.716 -1.479 6.309 1.00 93.69 98 MET A N 1
ATOM 781 C CA . MET A 1 98 ? -1.818 -2.291 7.137 1.00 93.69 98 MET A CA 1
ATOM 782 C C . MET A 1 98 ? -1.133 -1.455 8.217 1.00 93.69 98 MET A C 1
ATOM 784 O O . MET A 1 98 ? -1.070 -1.883 9.370 1.00 93.69 98 MET A O 1
ATOM 788 N N . ALA A 1 99 ? -0.681 -0.245 7.877 1.00 91.00 99 ALA A N 1
ATOM 789 C CA . ALA A 1 99 ? -0.114 0.675 8.856 1.00 91.00 99 ALA A CA 1
ATOM 790 C C . ALA A 1 99 ? -1.137 1.066 9.931 1.00 91.00 99 ALA A C 1
ATOM 792 O O . ALA A 1 99 ? -0.833 1.031 11.121 1.00 91.00 99 ALA A O 1
ATOM 793 N N . PHE A 1 100 ? -2.370 1.375 9.521 1.00 89.94 100 PHE A N 1
ATOM 794 C CA . PHE A 1 100 ? -3.451 1.692 10.448 1.00 89.94 100 PHE A CA 1
ATOM 795 C C . PHE A 1 100 ? -3.816 0.507 11.346 1.00 89.94 100 PHE A C 1
ATOM 797 O O . PHE A 1 100 ? -3.924 0.671 12.558 1.00 89.94 100 PHE A O 1
ATOM 804 N N . TRP A 1 101 ? -3.963 -0.689 10.774 1.00 91.38 101 TRP A N 1
ATOM 805 C CA . TRP A 1 101 ? -4.311 -1.892 11.525 1.00 91.38 101 TRP A CA 1
ATOM 806 C C . TRP A 1 101 ? -3.231 -2.237 12.552 1.00 91.38 101 TRP A C 1
ATOM 808 O O . TRP A 1 101 ? -3.544 -2.560 13.697 1.00 91.38 101 TRP A O 1
ATOM 818 N N . PHE A 1 102 ? -1.955 -2.097 12.186 1.00 91.81 102 PHE A N 1
ATOM 819 C CA . PHE A 1 102 ? -0.856 -2.271 13.127 1.00 91.81 102 PHE A CA 1
ATOM 820 C C . PHE A 1 102 ? -0.963 -1.300 14.311 1.00 91.81 102 PHE A C 1
ATOM 822 O O . PHE A 1 102 ? -0.868 -1.733 15.461 1.00 91.81 102 PHE A O 1
ATOM 829 N N . THR A 1 103 ? -1.209 -0.014 14.046 1.00 88.69 103 THR A N 1
ATOM 830 C CA . THR A 1 103 ? -1.414 0.993 15.096 1.00 88.69 103 THR A CA 1
ATOM 831 C C . THR A 1 103 ? -2.582 0.645 15.998 1.00 88.69 103 THR A C 1
ATOM 833 O O . THR A 1 103 ? -2.446 0.651 17.217 1.00 88.69 103 THR A O 1
ATOM 836 N N . ASP A 1 104 ? -3.717 0.305 15.403 1.00 86.94 104 ASP A N 1
ATOM 837 C CA . ASP A 1 104 ? -4.950 0.000 16.117 1.00 86.94 104 ASP A CA 1
ATOM 838 C C . ASP A 1 104 ? -4.792 -1.243 17.019 1.00 86.94 104 ASP A C 1
ATOM 840 O O . ASP A 1 104 ? -5.295 -1.258 18.136 1.00 86.94 104 ASP A O 1
ATOM 844 N N . LEU A 1 105 ? -3.998 -2.245 16.615 1.00 89.06 105 LEU A N 1
ATOM 845 C CA . LEU A 1 105 ? -3.679 -3.418 17.449 1.00 89.06 105 LEU A CA 1
ATOM 846 C C . LEU A 1 105 ? -2.768 -3.124 18.654 1.00 89.06 105 LEU A C 1
ATOM 848 O O . LEU A 1 105 ? -2.777 -3.902 19.615 1.00 89.06 105 LEU A O 1
ATOM 852 N N . HIS A 1 106 ? -1.943 -2.076 18.581 1.00 87.12 106 HIS A N 1
ATOM 853 C CA . HIS A 1 106 ? -0.958 -1.736 19.617 1.00 87.12 106 HIS A CA 1
ATOM 854 C C . HIS A 1 106 ? -1.432 -0.631 20.551 1.00 87.12 106 HIS A C 1
ATOM 856 O O . HIS A 1 106 ? -1.046 -0.627 21.718 1.00 87.12 106 HIS A O 1
ATOM 862 N N . VAL A 1 107 ? -2.247 0.298 20.054 1.00 81.62 107 VAL A N 1
ATOM 863 C CA . VAL A 1 107 ? -2.799 1.360 20.893 1.00 81.62 107 VAL A CA 1
ATOM 864 C C . VAL A 1 107 ? -4.037 0.888 21.649 1.00 81.62 107 VAL A C 1
ATOM 866 O O . VAL A 1 107 ? -4.202 1.260 22.807 1.00 81.62 107 VAL A O 1
ATOM 869 N N . ASP A 1 108 ? -4.870 0.046 21.038 1.00 74.88 108 ASP A N 1
ATOM 870 C CA . ASP A 1 108 ? -6.092 -0.462 21.660 1.00 74.88 108 ASP A CA 1
ATOM 871 C C . ASP A 1 108 ? -5.861 -1.903 22.160 1.00 74.88 108 ASP A C 1
ATOM 873 O O . ASP A 1 108 ? -5.945 -2.882 21.409 1.00 74.88 108 ASP A O 1
ATOM 877 N N . SER A 1 109 ? -5.479 -2.045 23.437 1.00 60.66 109 SER A N 1
ATOM 878 C CA . SER A 1 109 ? -5.043 -3.330 24.016 1.00 60.66 109 SER A CA 1
ATOM 879 C C . SER A 1 109 ? -6.154 -4.374 24.131 1.00 60.66 109 SER A C 1
ATOM 881 O O . SER A 1 109 ? -5.851 -5.565 24.176 1.00 60.66 109 SER A O 1
ATOM 883 N N . ASP A 1 110 ? -7.419 -3.945 24.122 1.00 64.50 110 ASP A N 1
ATOM 884 C CA . ASP A 1 110 ? -8.598 -4.811 24.261 1.00 64.50 110 ASP A CA 1
ATOM 885 C C . ASP A 1 110 ? -8.983 -5.536 22.962 1.00 64.50 110 ASP A C 1
ATOM 887 O O . ASP A 1 110 ? -9.971 -6.275 22.900 1.00 64.50 110 ASP A O 1
ATOM 891 N N . ARG A 1 111 ? -8.201 -5.368 21.888 1.00 68.50 111 ARG A N 1
ATOM 892 C CA . ARG A 1 111 ? -8.483 -6.041 20.621 1.00 68.50 111 ARG A CA 1
ATOM 893 C C . ARG A 1 111 ? -8.257 -7.550 20.677 1.00 68.50 111 ARG A C 1
ATOM 895 O O . ARG A 1 111 ? -7.238 -8.063 21.139 1.00 68.50 111 ARG A O 1
ATOM 902 N N . ASN A 1 112 ? -9.224 -8.258 20.093 1.00 74.19 112 ASN A N 1
ATOM 903 C CA . ASN A 1 112 ? -9.322 -9.710 20.067 1.00 74.19 112 ASN A CA 1
ATOM 904 C C . ASN A 1 112 ? -8.039 -10.368 19.515 1.00 74.19 112 ASN A C 1
ATOM 906 O O . ASN A 1 112 ? -7.530 -10.003 18.451 1.00 74.19 112 ASN A O 1
ATOM 910 N N . ARG A 1 113 ? -7.556 -11.414 20.201 1.00 79.75 113 ARG A N 1
ATOM 911 C CA . ARG A 1 113 ? -6.428 -12.268 19.781 1.00 79.75 113 ARG A CA 1
ATOM 912 C C . ARG A 1 113 ? -6.586 -12.788 18.346 1.00 79.75 113 ARG A C 1
ATOM 914 O O . ARG A 1 113 ? -5.587 -13.033 17.673 1.00 79.75 113 ARG A O 1
ATOM 921 N N . GLN A 1 114 ? -7.823 -12.943 17.873 1.00 84.00 114 GLN A N 1
ATOM 922 C CA . GLN A 1 114 ? -8.125 -13.323 16.496 1.00 84.00 114 GLN A CA 1
ATOM 923 C C . GLN A 1 114 ? -7.659 -12.278 15.469 1.00 84.00 114 GLN A C 1
ATOM 925 O O . GLN A 1 114 ? -7.064 -12.663 14.468 1.00 84.00 114 GLN A O 1
ATOM 930 N N . ASP A 1 115 ? -7.826 -10.979 15.725 1.00 87.00 115 ASP A N 1
ATOM 931 C CA . ASP A 1 115 ? -7.428 -9.930 14.772 1.00 87.00 115 ASP A CA 1
ATOM 932 C C . ASP A 1 115 ? -5.911 -9.865 14.622 1.00 87.00 115 ASP A C 1
ATOM 934 O O . ASP A 1 115 ? -5.400 -9.705 13.517 1.00 87.00 115 ASP A O 1
ATOM 938 N N . ARG A 1 116 ? -5.183 -10.072 15.728 1.00 89.56 116 ARG A N 1
ATOM 939 C CA . ARG A 1 116 ? -3.719 -10.191 15.708 1.00 89.56 116 ARG A CA 1
ATOM 940 C C . ARG A 1 116 ? -3.273 -11.369 14.845 1.00 89.56 116 ARG A C 1
ATOM 942 O O . ARG A 1 116 ? -2.343 -11.228 14.059 1.00 89.56 116 ARG A O 1
ATOM 949 N N . LYS A 1 117 ? -3.942 -12.524 14.960 1.00 90.69 117 LYS A N 1
ATOM 950 C CA . LYS A 1 117 ? -3.648 -13.698 14.119 1.00 90.69 117 LYS A CA 1
ATOM 951 C C . LYS A 1 117 ? -3.893 -13.407 12.638 1.00 90.69 117 LYS A C 1
ATOM 953 O O . LYS A 1 117 ? -3.046 -13.750 11.822 1.00 90.69 117 LYS A O 1
ATOM 958 N N . VAL A 1 118 ? -5.017 -12.772 12.296 1.00 92.25 118 VAL A N 1
ATOM 959 C CA . VAL A 1 118 ? -5.333 -12.424 10.900 1.00 92.25 118 VAL A CA 1
ATOM 960 C C . VAL A 1 118 ? -4.316 -11.422 10.350 1.00 92.25 118 VAL A C 1
ATOM 962 O O . VAL A 1 118 ? -3.809 -11.627 9.252 1.00 92.25 118 VAL A O 1
ATOM 965 N N . PHE A 1 119 ? -3.947 -10.400 11.124 1.00 93.38 119 PHE A N 1
ATOM 966 C CA . PHE A 1 119 ? -2.915 -9.440 10.732 1.00 93.38 119 PHE A CA 1
ATOM 967 C C . PHE A 1 119 ? -1.589 -10.137 10.391 1.00 93.38 119 PHE A C 1
ATOM 969 O O . PHE A 1 119 ? -1.053 -9.950 9.300 1.00 93.38 119 PHE A O 1
ATOM 976 N N . TRP A 1 120 ? -1.091 -11.007 11.277 1.00 93.75 120 TRP A N 1
ATOM 977 C CA . TRP A 1 120 ? 0.154 -11.742 11.030 1.00 93.75 120 TRP A CA 1
ATOM 978 C C . TRP A 1 120 ? 0.050 -12.738 9.870 1.00 93.75 120 TRP A C 1
ATOM 980 O O . TRP A 1 120 ? 1.029 -12.930 9.152 1.00 93.75 120 TRP A O 1
ATOM 990 N N . MET A 1 121 ? -1.125 -13.328 9.635 1.00 94.38 121 MET A N 1
ATOM 991 C CA . MET A 1 121 ? -1.374 -14.174 8.464 1.00 94.38 121 MET A CA 1
ATOM 992 C C . MET A 1 121 ? -1.249 -13.375 7.159 1.00 94.38 121 MET A C 1
ATOM 994 O O . MET A 1 121 ? -0.608 -13.840 6.220 1.00 94.38 121 MET A O 1
ATOM 998 N N . ILE A 1 122 ? -1.799 -12.156 7.111 1.00 94.25 122 ILE A N 1
ATOM 999 C CA . ILE A 1 122 ? -1.667 -11.263 5.950 1.00 94.25 122 ILE A CA 1
ATOM 1000 C C . ILE A 1 122 ? -0.211 -10.816 5.779 1.00 94.25 122 ILE A C 1
ATOM 1002 O O . ILE A 1 122 ? 0.283 -10.809 4.656 1.00 94.25 122 ILE A O 1
ATOM 1006 N N . CYS A 1 123 ? 0.513 -10.522 6.864 1.00 94.19 123 CYS A N 1
ATOM 1007 C CA . CYS A 1 123 ? 1.956 -10.264 6.798 1.00 94.19 123 CYS A CA 1
ATOM 1008 C C . CYS A 1 123 ? 2.723 -11.447 6.187 1.00 94.19 123 CYS A C 1
ATOM 1010 O O . CYS A 1 123 ? 3.556 -11.244 5.307 1.00 94.19 123 CYS A O 1
ATOM 1012 N N . GLY A 1 124 ? 2.411 -12.679 6.601 1.00 94.44 124 GLY A N 1
ATOM 1013 C CA . GLY A 1 124 ? 2.986 -13.887 6.005 1.00 94.44 124 GLY A CA 1
ATOM 1014 C C . GLY A 1 124 ? 2.670 -14.007 4.513 1.00 94.44 124 GLY A C 1
ATOM 1015 O O . GLY A 1 124 ? 3.560 -14.285 3.715 1.00 94.44 124 GLY A O 1
ATOM 1016 N N . LEU A 1 125 ? 1.429 -13.716 4.114 1.00 94.88 125 LEU A N 1
ATOM 1017 C CA . LEU A 1 125 ? 1.032 -13.705 2.707 1.00 94.88 125 LEU A CA 1
ATOM 1018 C C . LEU A 1 125 ? 1.790 -12.644 1.895 1.00 94.88 125 LEU A C 1
ATOM 1020 O O . LEU A 1 125 ? 2.226 -12.941 0.787 1.00 94.88 125 LEU A O 1
ATOM 1024 N N . ILE A 1 126 ? 1.988 -11.437 2.438 1.00 93.06 126 ILE A N 1
ATOM 1025 C CA . ILE A 1 126 ? 2.788 -10.381 1.792 1.00 93.06 126 ILE A CA 1
ATOM 1026 C C . ILE A 1 126 ? 4.199 -10.896 1.502 1.00 93.06 126 ILE A C 1
ATOM 1028 O O . ILE A 1 126 ? 4.673 -10.735 0.380 1.00 93.06 126 ILE A O 1
ATOM 1032 N N . VAL A 1 127 ? 4.836 -11.561 2.471 1.00 93.44 127 VAL A N 1
ATOM 1033 C CA . VAL A 1 127 ? 6.174 -12.147 2.297 1.00 93.44 127 VAL A CA 1
ATOM 1034 C C . VAL A 1 127 ? 6.164 -13.232 1.220 1.00 93.44 127 VAL A C 1
ATOM 1036 O O . VAL A 1 127 ? 7.020 -13.221 0.344 1.00 93.44 127 VAL A O 1
ATOM 1039 N N . VAL A 1 128 ? 5.188 -14.144 1.226 1.00 93.50 128 VAL A N 1
ATOM 1040 C CA . VAL A 1 128 ? 5.095 -15.214 0.214 1.00 93.50 128 VAL A CA 1
ATOM 1041 C C . VAL A 1 128 ? 4.934 -14.636 -1.195 1.00 93.50 128 VAL A C 1
ATOM 1043 O O . VAL A 1 128 ? 5.646 -15.039 -2.115 1.00 93.50 128 VAL A O 1
ATOM 1046 N N . LEU A 1 129 ? 4.039 -13.659 -1.367 1.00 91.50 129 LEU A N 1
ATOM 1047 C CA . LEU A 1 129 ? 3.822 -13.002 -2.656 1.00 91.50 129 LEU A CA 1
ATOM 1048 C C . LEU A 1 129 ? 5.057 -12.205 -3.100 1.00 91.50 129 LEU A C 1
ATOM 1050 O O . LEU A 1 129 ? 5.451 -12.283 -4.263 1.00 91.50 129 LEU A O 1
ATOM 1054 N N . ALA A 1 130 ? 5.700 -11.479 -2.183 1.00 87.75 130 ALA A N 1
ATOM 1055 C CA . ALA A 1 130 ? 6.925 -10.738 -2.465 1.00 87.75 130 ALA A CA 1
ATOM 1056 C C . ALA A 1 130 ? 8.086 -11.671 -2.843 1.00 87.75 130 ALA A C 1
ATOM 1058 O O . ALA A 1 130 ? 8.819 -11.378 -3.785 1.00 87.75 130 ALA A O 1
ATOM 1059 N N . ALA A 1 131 ? 8.230 -12.815 -2.170 1.00 89.06 131 ALA A N 1
ATOM 1060 C CA . ALA A 1 131 ? 9.247 -13.813 -2.491 1.00 89.06 131 ALA A CA 1
ATOM 1061 C C . ALA A 1 131 ? 9.033 -14.396 -3.893 1.00 89.06 131 ALA A C 1
ATOM 1063 O O . ALA A 1 131 ? 9.978 -14.487 -4.674 1.00 89.06 131 ALA A O 1
ATOM 1064 N N . PHE A 1 132 ? 7.784 -14.719 -4.245 1.00 88.19 132 PHE A N 1
ATOM 1065 C CA . PHE A 1 132 ? 7.434 -15.219 -5.574 1.00 88.19 132 PHE A CA 1
ATOM 1066 C C . PHE A 1 132 ? 7.793 -14.221 -6.684 1.00 88.19 132 PHE A C 1
ATOM 1068 O O . PHE A 1 132 ? 8.417 -14.589 -7.679 1.00 88.19 132 PHE A O 1
ATOM 1075 N N . VAL A 1 133 ? 7.467 -12.940 -6.489 1.00 86.38 133 VAL A N 1
ATOM 1076 C CA . VAL A 1 133 ? 7.838 -11.874 -7.432 1.00 86.38 133 VAL A CA 1
ATOM 1077 C C . VAL A 1 133 ? 9.352 -11.697 -7.505 1.00 86.38 133 VAL A C 1
ATOM 1079 O O . VAL A 1 133 ? 9.891 -11.554 -8.600 1.00 86.38 133 VAL A O 1
ATOM 1082 N N . GLY A 1 134 ? 10.048 -11.740 -6.364 1.00 83.19 134 GLY A N 1
ATOM 1083 C CA . GLY A 1 134 ? 11.508 -11.655 -6.308 1.00 83.19 134 GLY A CA 1
ATOM 1084 C C . GLY A 1 134 ? 12.162 -12.740 -7.162 1.00 83.19 134 GLY A C 1
ATOM 1085 O O . GLY A 1 134 ? 12.956 -12.422 -8.045 1.00 83.19 134 GLY A O 1
ATOM 1086 N N . LEU A 1 135 ? 11.726 -13.993 -6.990 1.00 85.12 135 LEU A N 1
ATOM 1087 C CA . LEU A 1 135 ? 12.197 -15.138 -7.774 1.00 85.12 135 LEU A CA 1
ATOM 1088 C C . LEU A 1 135 ? 11.935 -14.970 -9.279 1.00 85.12 135 LEU A C 1
ATOM 1090 O O . LEU A 1 135 ? 12.800 -15.288 -10.090 1.00 85.12 135 LEU A O 1
ATOM 1094 N N . MET A 1 136 ? 10.771 -14.443 -9.673 1.00 83.06 136 MET A N 1
ATOM 1095 C CA . MET A 1 136 ? 10.451 -14.196 -11.089 1.00 83.06 136 MET A CA 1
ATOM 1096 C C . MET A 1 136 ? 11.231 -13.029 -11.707 1.00 83.06 136 MET A C 1
ATOM 1098 O O . MET A 1 136 ? 11.474 -13.012 -12.921 1.00 83.06 136 MET A O 1
ATOM 1102 N N . ALA A 1 137 ? 11.589 -12.039 -10.890 1.00 78.88 137 ALA A N 1
ATOM 1103 C CA . ALA A 1 137 ? 12.363 -10.869 -11.288 1.00 78.88 137 ALA A CA 1
ATOM 1104 C C . ALA A 1 137 ? 13.882 -11.110 -11.246 1.00 78.88 137 ALA A C 1
ATOM 1106 O O . ALA A 1 137 ? 14.645 -10.284 -11.762 1.00 78.88 137 ALA A O 1
ATOM 1107 N N . ALA A 1 138 ? 14.330 -12.2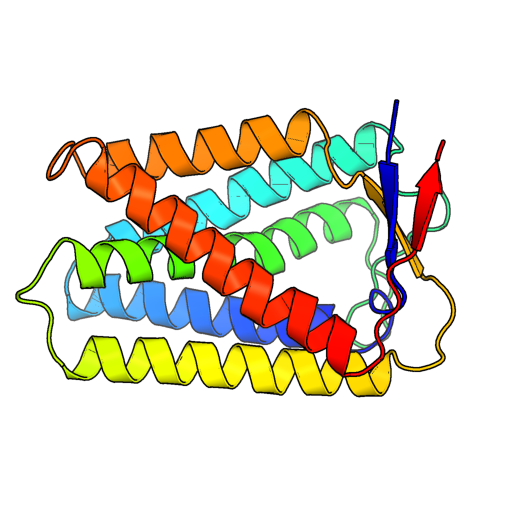21 -10.653 1.00 77.75 138 ALA A N 1
ATOM 1108 C CA . ALA A 1 138 ? 15.735 -12.582 -10.564 1.00 77.75 138 ALA A CA 1
ATOM 1109 C C . ALA A 1 138 ? 16.360 -12.693 -11.964 1.00 77.75 138 ALA A C 1
ATOM 1111 O O . ALA A 1 138 ? 15.846 -13.361 -12.859 1.00 77.75 138 ALA A O 1
ATOM 1112 N N . GLY A 1 139 ? 17.474 -11.988 -12.171 1.00 71.31 139 GLY A N 1
ATOM 1113 C CA . GLY A 1 139 ? 18.196 -11.982 -13.448 1.00 71.31 139 GLY A CA 1
ATOM 1114 C C . GLY A 1 139 ? 17.540 -11.174 -14.577 1.00 71.31 139 GLY A C 1
ATOM 1115 O O . GLY A 1 139 ? 18.120 -11.094 -15.658 1.00 71.31 139 GLY A O 1
ATOM 1116 N N . ARG A 1 140 ? 16.381 -10.535 -14.350 1.00 74.50 140 ARG A N 1
ATOM 1117 C CA . ARG A 1 140 ? 15.746 -9.653 -15.343 1.00 74.50 140 ARG A CA 1
ATOM 1118 C C . ARG A 1 140 ? 16.405 -8.265 -15.397 1.00 74.50 140 ARG A C 1
ATOM 1120 O O . ARG A 1 140 ? 16.959 -7.809 -14.390 1.00 74.50 140 ARG A O 1
ATOM 1127 N N . PRO A 1 141 ? 16.356 -7.577 -16.556 1.00 71.62 141 PRO A N 1
ATOM 1128 C CA . PRO A 1 141 ? 16.876 -6.221 -16.689 1.00 71.62 141 PRO A CA 1
ATOM 1129 C C . PRO A 1 141 ? 16.097 -5.223 -15.825 1.00 71.62 141 PRO A C 1
ATOM 1131 O O . PRO A 1 141 ? 14.973 -5.471 -15.388 1.00 71.62 141 PRO A O 1
ATOM 1134 N N . ILE A 1 142 ? 16.719 -4.072 -15.586 1.00 68.69 142 ILE A N 1
ATOM 1135 C CA . ILE A 1 142 ? 16.120 -2.965 -14.841 1.00 68.69 142 ILE A CA 1
ATOM 1136 C C . ILE A 1 142 ? 14.964 -2.379 -15.658 1.00 68.69 142 ILE A C 1
ATOM 1138 O O . ILE A 1 142 ? 15.149 -1.983 -16.805 1.00 68.69 142 ILE A O 1
ATOM 1142 N N . SER A 1 143 ? 13.791 -2.309 -15.037 1.00 65.88 143 SER A N 1
ATOM 1143 C CA . SER A 1 143 ? 12.514 -1.906 -15.621 1.00 65.88 143 SER A CA 1
ATOM 1144 C C . SER A 1 143 ? 12.112 -0.468 -15.294 1.00 65.88 143 SER A C 1
ATOM 1146 O O . SER A 1 143 ? 11.458 0.186 -16.102 1.00 65.88 143 SER A O 1
ATOM 1148 N N . SER A 1 144 ? 12.481 0.051 -14.116 1.00 65.44 144 SER A N 1
ATOM 1149 C CA . SER A 1 144 ? 12.098 1.412 -13.714 1.00 65.44 144 SER A CA 1
ATOM 1150 C C . SER A 1 144 ? 13.112 2.069 -12.779 1.00 65.44 144 SER A C 1
ATOM 1152 O O . SER A 1 144 ? 13.474 1.481 -11.756 1.00 65.44 144 SER A O 1
ATOM 1154 N N . PRO A 1 145 ? 13.492 3.333 -13.040 1.00 66.88 145 PRO A N 1
ATOM 1155 C CA . PRO A 1 145 ? 14.049 4.220 -12.028 1.00 66.88 145 PRO A CA 1
ATOM 1156 C C . PRO A 1 145 ? 12.931 4.811 -11.158 1.00 66.88 145 PRO A C 1
ATOM 1158 O O . PRO A 1 145 ? 11.894 5.230 -11.673 1.00 66.88 145 PRO A O 1
ATOM 1161 N N . ARG A 1 146 ? 13.136 4.873 -9.839 1.00 68.94 146 ARG A N 1
ATOM 1162 C CA . ARG A 1 146 ? 12.295 5.646 -8.909 1.00 68.94 146 ARG A CA 1
ATOM 1163 C C . ARG A 1 146 ? 13.161 6.475 -7.963 1.00 68.94 146 ARG A C 1
ATOM 1165 O O . ARG A 1 146 ? 14.111 5.930 -7.414 1.00 68.94 146 ARG A O 1
ATOM 1172 N N . PRO A 1 147 ? 12.859 7.753 -7.707 1.00 64.50 147 PRO A N 1
ATOM 1173 C CA . PRO A 1 147 ? 13.601 8.521 -6.710 1.00 64.50 147 PRO A CA 1
ATOM 1174 C C . PRO A 1 147 ? 13.408 7.917 -5.304 1.00 64.50 147 PRO A C 1
ATOM 1176 O O . PRO A 1 147 ? 12.274 7.704 -4.879 1.00 64.50 147 PRO A O 1
ATOM 1179 N N . MET A 1 148 ? 14.503 7.646 -4.581 1.00 61.88 148 MET A N 1
ATOM 1180 C CA . MET A 1 148 ? 14.471 7.103 -3.207 1.00 61.88 148 MET A CA 1
ATOM 1181 C C . MET A 1 148 ? 13.904 8.116 -2.211 1.00 61.88 148 MET A C 1
ATOM 1183 O O . MET A 1 148 ? 13.134 7.761 -1.324 1.00 61.88 148 MET A O 1
ATOM 1187 N N . PHE A 1 149 ? 14.254 9.389 -2.395 1.00 65.31 149 PHE A N 1
ATOM 1188 C CA . PHE A 1 149 ? 13.766 10.503 -1.594 1.00 65.31 149 PHE A CA 1
ATOM 1189 C C . PHE A 1 149 ? 13.268 11.592 -2.537 1.00 65.31 149 PHE A C 1
ATOM 1191 O O . PHE A 1 149 ? 14.055 12.343 -3.109 1.00 65.31 149 PHE A O 1
ATOM 1198 N N . SER A 1 150 ? 11.951 11.659 -2.725 1.00 68.00 150 SER A N 1
ATOM 1199 C CA . SER A 1 150 ? 11.310 12.751 -3.455 1.00 68.00 150 SER A CA 1
ATOM 1200 C C . SER A 1 150 ? 10.485 13.600 -2.495 1.00 68.00 150 SER A C 1
ATOM 1202 O O . SER A 1 150 ? 9.866 13.076 -1.566 1.00 68.00 150 SER A O 1
ATOM 1204 N N . ARG A 1 151 ? 10.421 14.913 -2.748 1.00 72.81 151 ARG A N 1
ATOM 1205 C CA . ARG A 1 151 ? 9.556 15.828 -1.985 1.00 72.81 151 ARG A CA 1
ATOM 1206 C C . ARG A 1 151 ? 8.104 15.333 -1.968 1.00 72.81 151 ARG A C 1
ATOM 1208 O O . ARG A 1 151 ? 7.442 15.425 -0.941 1.00 72.81 151 ARG A O 1
ATOM 1215 N N . SER A 1 152 ? 7.637 14.759 -3.079 1.00 69.19 152 SER A N 1
ATOM 1216 C CA . SER A 1 152 ? 6.300 14.170 -3.210 1.00 69.19 152 SER A CA 1
ATOM 1217 C C . SER A 1 152 ? 6.083 12.988 -2.260 1.00 69.19 152 SER A C 1
ATOM 1219 O O . SER A 1 152 ? 5.050 12.927 -1.599 1.00 69.19 152 SER A O 1
ATOM 1221 N N . SER A 1 153 ? 7.061 12.086 -2.140 1.00 67.75 153 SER A N 1
ATOM 1222 C CA . SER A 1 153 ? 6.995 10.934 -1.231 1.00 67.75 153 SER A CA 1
ATOM 1223 C C . SER A 1 153 ? 6.983 11.370 0.236 1.00 67.75 153 SER A C 1
ATOM 1225 O O . SER A 1 153 ? 6.159 10.885 1.007 1.00 67.75 153 SER A O 1
ATOM 1227 N N . THR A 1 154 ? 7.828 12.337 0.615 1.00 74.31 154 THR A N 1
ATOM 1228 C CA . THR A 1 154 ? 7.864 12.873 1.987 1.00 74.31 154 THR A CA 1
ATOM 1229 C C . THR A 1 154 ? 6.552 13.559 2.364 1.00 74.31 154 THR A C 1
ATOM 1231 O O . THR A 1 154 ? 6.019 13.316 3.446 1.00 74.31 154 THR A O 1
ATOM 1234 N N . LEU A 1 155 ? 5.999 14.380 1.463 1.00 76.62 155 LEU A N 1
ATOM 1235 C CA . LEU A 1 155 ? 4.716 15.051 1.688 1.00 76.62 155 LEU A CA 1
ATOM 1236 C C . LEU A 1 155 ? 3.565 14.050 1.840 1.00 76.62 155 LEU A C 1
ATOM 1238 O O . LEU A 1 155 ? 2.697 14.257 2.682 1.00 76.62 155 LEU A O 1
ATOM 1242 N N . ASN A 1 156 ? 3.574 12.951 1.085 1.00 72.19 156 ASN A N 1
ATOM 1243 C CA . ASN A 1 156 ? 2.537 11.928 1.198 1.00 72.19 156 ASN A CA 1
ATOM 1244 C C . ASN A 1 156 ? 2.618 11.105 2.475 1.00 72.19 156 ASN A C 1
ATOM 1246 O O . ASN A 1 156 ? 1.585 10.854 3.088 1.00 72.19 156 ASN A O 1
ATOM 1250 N N . ILE A 1 157 ? 3.819 10.717 2.911 1.00 71.88 157 ILE A N 1
ATOM 1251 C CA . ILE A 1 157 ? 3.979 10.063 4.216 1.00 71.88 157 ILE A CA 1
ATOM 1252 C C . ILE A 1 157 ? 3.471 10.999 5.321 1.00 71.88 157 ILE A C 1
ATOM 1254 O O . ILE A 1 157 ? 2.706 10.566 6.180 1.00 71.88 157 ILE A O 1
ATOM 1258 N N . GLY A 1 158 ? 3.814 12.291 5.250 1.00 73.75 158 GLY A N 1
ATOM 1259 C CA . GLY A 1 158 ? 3.287 13.311 6.158 1.00 73.75 158 GLY A CA 1
ATOM 1260 C C . GLY A 1 158 ? 1.758 13.420 6.123 1.00 73.75 158 GLY A C 1
ATOM 1261 O O . GLY A 1 158 ? 1.125 13.456 7.175 1.00 73.75 158 GLY A O 1
ATOM 1262 N N . ALA A 1 159 ? 1.147 13.400 4.935 1.00 77.00 159 ALA A N 1
ATOM 1263 C CA . ALA A 1 159 ? -0.307 13.434 4.783 1.00 77.00 159 ALA A CA 1
ATOM 1264 C C . ALA A 1 159 ? -0.984 12.193 5.389 1.00 77.00 159 ALA A C 1
ATOM 1266 O O . ALA A 1 159 ? -1.935 12.340 6.155 1.00 77.00 159 ALA A O 1
ATOM 1267 N N . TYR A 1 160 ? -0.467 10.985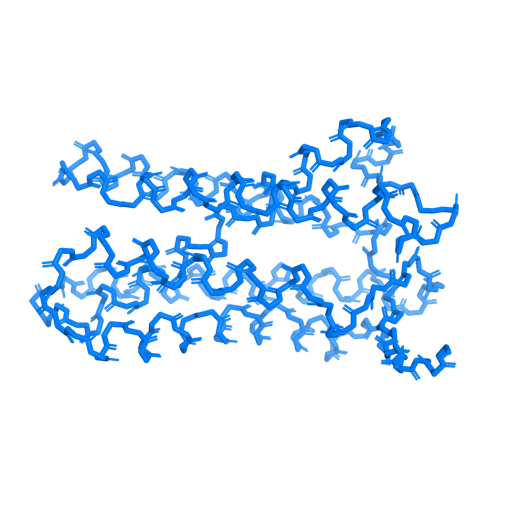 5.126 1.00 70.81 160 TYR A N 1
ATOM 1268 C CA . TYR A 1 160 ? -0.983 9.747 5.726 1.00 70.81 160 TYR A CA 1
ATOM 1269 C C . TYR A 1 160 ? -0.925 9.764 7.244 1.00 70.81 160 TYR A C 1
ATOM 1271 O O . TYR A 1 160 ? -1.862 9.333 7.912 1.00 70.81 160 TYR A O 1
ATOM 1279 N N . VAL A 1 161 ? 0.180 10.270 7.777 1.00 69.50 161 VAL A N 1
ATOM 1280 C CA . VAL A 1 161 ? 0.396 10.434 9.206 1.00 69.50 161 VAL A CA 1
ATOM 1281 C C . VAL A 1 161 ? -0.616 11.408 9.815 1.00 69.50 161 VAL A C 1
ATOM 1283 O O . VAL A 1 161 ? -1.228 11.100 10.833 1.00 69.50 161 VAL A O 1
ATOM 1286 N N . ILE A 1 162 ? -0.827 12.573 9.202 1.00 76.19 162 ILE A N 1
ATOM 1287 C CA . ILE A 1 162 ? -1.768 13.573 9.723 1.00 76.19 162 ILE A CA 1
ATOM 1288 C C . ILE A 1 162 ? -3.199 13.031 9.672 1.00 76.19 162 ILE A C 1
ATOM 1290 O O . ILE A 1 162 ? -3.934 13.134 10.652 1.00 76.19 162 ILE A O 1
ATOM 1294 N N . L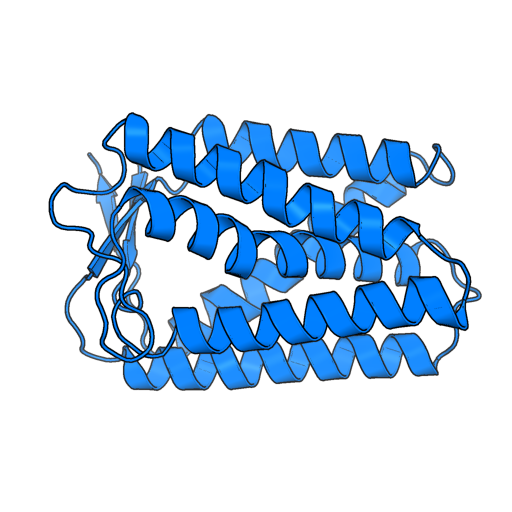EU A 1 163 ? -3.589 12.398 8.564 1.00 74.06 163 LEU A N 1
ATOM 1295 C CA . LEU A 1 163 ? -4.913 11.795 8.434 1.00 74.06 163 LEU A CA 1
ATOM 1296 C C . LEU A 1 163 ? -5.137 10.637 9.395 1.00 74.06 163 LEU A C 1
ATOM 1298 O O . LEU A 1 163 ? -6.222 10.553 9.959 1.00 74.06 163 LEU A O 1
ATOM 1302 N N . SER A 1 164 ? -4.142 9.781 9.632 1.00 67.12 164 SER A N 1
ATOM 1303 C CA . SER A 1 164 ? -4.291 8.707 10.615 1.00 67.12 164 SER A CA 1
ATOM 1304 C C . SER A 1 164 ? -4.496 9.266 12.027 1.00 67.12 164 SER A C 1
ATOM 1306 O O . SER A 1 164 ? -5.347 8.765 12.759 1.00 67.12 164 SER A O 1
ATOM 1308 N N . ILE A 1 165 ? -3.814 10.360 12.385 1.00 71.38 165 ILE A N 1
ATOM 1309 C CA . ILE A 1 165 ? -4.024 11.071 13.657 1.00 71.38 165 ILE A CA 1
ATOM 1310 C C . ILE A 1 165 ? -5.439 11.667 13.736 1.00 71.38 165 ILE A C 1
ATOM 1312 O O . ILE A 1 165 ? -6.099 11.523 14.769 1.00 71.38 165 ILE A O 1
ATOM 1316 N N . ILE A 1 166 ? -5.921 12.295 12.657 1.00 77.12 166 ILE A N 1
ATOM 1317 C CA . ILE A 1 166 ? -7.269 12.888 12.583 1.00 77.12 166 ILE A CA 1
ATOM 1318 C C . ILE A 1 166 ? -8.351 11.806 12.688 1.00 77.12 166 ILE A C 1
ATOM 1320 O O . ILE A 1 166 ? -9.275 11.940 13.487 1.00 77.12 166 ILE A O 1
ATOM 1324 N N . VAL A 1 167 ? -8.228 10.710 11.932 1.00 71.62 167 VAL A N 1
ATOM 1325 C CA . VAL A 1 167 ? -9.180 9.582 11.935 1.00 71.62 167 VAL A CA 1
ATOM 1326 C C . VAL A 1 167 ? -9.204 8.874 13.296 1.00 71.62 167 VAL A C 1
ATOM 1328 O O . VAL A 1 167 ? -10.243 8.361 13.712 1.00 71.62 167 VAL A O 1
ATOM 1331 N N . CYS A 1 168 ? -8.090 8.896 14.031 1.00 67.25 168 CYS A N 1
ATOM 1332 C CA . CYS A 1 168 ? -8.005 8.412 15.410 1.00 67.25 168 CYS A CA 1
ATOM 1333 C C . CYS A 1 168 ? -8.380 9.457 16.476 1.00 67.25 168 CYS A C 1
ATOM 1335 O O . CYS A 1 168 ? -8.245 9.176 17.670 1.00 67.25 168 CYS A O 1
ATOM 1337 N N . ALA A 1 169 ? -8.862 10.636 16.068 1.00 61.09 169 ALA A N 1
ATOM 1338 C CA . ALA A 1 169 ? -9.438 11.680 16.916 1.00 61.09 169 ALA A CA 1
ATOM 1339 C C . ALA A 1 169 ? -8.624 12.004 18.188 1.00 61.09 169 ALA A C 1
ATOM 1341 O O . ALA A 1 169 ? -9.185 12.154 19.269 1.00 61.09 169 ALA A O 1
ATOM 1342 N N . PHE A 1 170 ? -7.293 12.096 18.077 1.00 60.88 170 PHE A N 1
ATOM 1343 C CA . PHE A 1 170 ? -6.385 12.409 19.196 1.00 60.88 170 PHE A CA 1
ATOM 1344 C C . PHE A 1 170 ? -6.390 11.418 20.380 1.00 60.88 170 PHE A C 1
ATOM 1346 O O . PHE A 1 170 ? -5.822 11.724 21.426 1.00 60.88 170 PHE A O 1
ATOM 1353 N N . ARG A 1 171 ? -6.919 10.195 20.231 1.00 59.81 171 ARG A N 1
ATOM 1354 C CA . ARG A 1 171 ? -7.030 9.221 21.341 1.00 59.81 171 ARG A CA 1
ATOM 1355 C C . ARG A 1 171 ? -5.706 8.707 21.932 1.00 59.81 171 ARG A C 1
ATOM 1357 O O . ARG A 1 171 ? -5.731 7.982 22.917 1.00 59.81 171 ARG A O 1
ATOM 1364 N N . GLY A 1 172 ? -4.546 9.061 21.378 1.00 58.09 172 GLY A N 1
ATOM 1365 C CA . GLY A 1 172 ? -3.251 8.633 21.933 1.00 58.09 172 GLY A CA 1
ATOM 1366 C C . GLY A 1 172 ? -2.029 9.431 21.476 1.00 58.09 172 GLY A C 1
ATOM 1367 O O . GLY A 1 172 ? -0.911 8.918 21.542 1.00 58.09 172 GLY A O 1
ATOM 1368 N N . GLY A 1 173 ? -2.227 10.667 21.000 1.00 68.19 173 GLY A N 1
ATOM 1369 C CA . GLY A 1 173 ? -1.150 11.618 20.690 1.00 68.19 173 GLY A CA 1
ATOM 1370 C C . GLY A 1 173 ? -0.003 11.046 19.840 1.00 68.19 173 GLY A C 1
ATOM 1371 O O . GLY A 1 173 ? -0.225 10.360 18.843 1.00 68.19 173 GLY A O 1
ATOM 1372 N N . LEU A 1 174 ? 1.243 11.305 20.257 1.00 71.62 174 LEU A N 1
ATOM 1373 C CA . LEU A 1 174 ? 2.466 10.873 19.559 1.00 71.62 174 LEU A CA 1
ATOM 1374 C C . LEU A 1 174 ? 2.632 9.346 19.452 1.00 71.62 174 LEU A C 1
ATOM 1376 O O . LEU A 1 174 ? 3.382 8.875 18.599 1.00 71.62 174 LEU A O 1
ATOM 1380 N N . ARG A 1 175 ? 1.940 8.546 20.275 1.00 77.12 175 ARG A N 1
ATOM 1381 C CA . ARG A 1 175 ? 2.036 7.078 20.191 1.00 77.12 175 ARG A CA 1
ATOM 1382 C C . ARG A 1 175 ? 1.398 6.549 18.908 1.00 77.12 175 ARG A C 1
ATOM 1384 O O . ARG A 1 175 ? 1.972 5.670 18.274 1.00 77.12 175 ARG A O 1
ATOM 1391 N N . TYR A 1 176 ? 0.272 7.126 18.479 1.00 78.88 176 TYR A N 1
ATOM 1392 C CA . TYR A 1 176 ? -0.357 6.779 17.196 1.00 78.88 176 TYR A CA 1
ATOM 1393 C C . TYR A 1 176 ? 0.573 7.061 16.019 1.00 78.88 176 TYR A C 1
ATOM 1395 O O . TYR A 1 176 ? 0.696 6.230 15.124 1.00 78.88 176 TYR A O 1
ATOM 1403 N N . LEU A 1 177 ? 1.258 8.207 16.059 1.00 78.62 177 LEU A N 1
ATOM 1404 C CA . LEU A 1 177 ? 2.261 8.584 15.069 1.00 78.62 177 LEU A CA 1
ATOM 1405 C C . LEU A 1 177 ? 3.378 7.535 14.988 1.00 78.62 177 LEU A C 1
ATOM 1407 O O . LEU A 1 177 ? 3.670 7.029 13.905 1.00 78.62 177 LEU A O 1
ATOM 1411 N N . GLY A 1 178 ? 3.973 7.197 16.137 1.00 82.44 178 GLY A N 1
ATOM 1412 C CA . GLY A 1 178 ? 5.071 6.236 16.216 1.00 82.44 178 GLY A CA 1
ATOM 1413 C C . GLY A 1 178 ? 4.678 4.854 15.698 1.00 82.44 178 GLY A C 1
ATOM 1414 O O . GLY A 1 178 ? 5.376 4.295 14.855 1.00 82.44 178 GLY A O 1
ATOM 1415 N N . TYR A 1 179 ? 3.531 4.326 16.134 1.00 87.62 179 TYR A N 1
ATOM 1416 C CA . TYR A 1 179 ? 3.064 3.018 15.676 1.00 87.62 179 TYR A CA 1
ATOM 1417 C C . TYR A 1 179 ? 2.623 3.019 14.213 1.00 87.62 179 TYR A C 1
ATOM 1419 O O . TYR A 1 179 ? 2.884 2.040 13.524 1.00 87.62 179 TYR A O 1
ATOM 1427 N N . PHE A 1 180 ? 2.031 4.101 13.702 1.00 86.31 180 PHE A N 1
ATOM 1428 C CA . PHE A 1 180 ? 1.643 4.168 12.290 1.00 86.31 180 PHE A CA 1
ATOM 1429 C C . PHE A 1 180 ? 2.870 4.177 11.387 1.00 86.31 180 PHE A C 1
ATOM 1431 O O . PHE A 1 180 ? 2.933 3.432 10.410 1.00 86.31 180 PHE A O 1
ATOM 1438 N N . TYR A 1 181 ? 3.881 4.966 11.753 1.00 85.31 181 TYR A N 1
ATOM 1439 C CA . TYR A 1 181 ? 5.155 4.963 11.051 1.00 85.31 181 TYR A CA 1
ATOM 1440 C C . TYR A 1 181 ? 5.850 3.598 11.139 1.00 85.31 181 TYR A C 1
ATOM 1442 O O . TYR A 1 181 ? 6.335 3.091 10.131 1.00 85.31 181 TYR A O 1
ATOM 1450 N N . LEU A 1 182 ? 5.832 2.951 12.309 1.00 89.75 182 LEU A N 1
ATOM 1451 C CA . LEU A 1 182 ? 6.361 1.597 12.470 1.00 89.75 182 LEU A CA 1
ATOM 1452 C C . LEU A 1 182 ? 5.596 0.574 11.615 1.00 89.75 182 LEU A C 1
ATOM 1454 O O . LEU A 1 182 ? 6.216 -0.276 10.986 1.00 89.75 182 LEU A O 1
ATOM 1458 N N . GLY A 1 183 ? 4.271 0.685 11.526 1.00 90.19 183 GLY A N 1
ATOM 1459 C CA . GLY A 1 183 ? 3.437 -0.150 10.663 1.00 90.19 183 GLY A CA 1
ATOM 1460 C C . GLY A 1 183 ? 3.761 0.033 9.178 1.00 90.19 183 GLY A C 1
ATOM 1461 O O . GLY A 1 183 ? 3.876 -0.955 8.451 1.00 90.19 183 GLY A O 1
ATOM 1462 N N . LEU A 1 184 ? 3.992 1.276 8.734 1.00 88.44 184 LEU A N 1
ATOM 1463 C CA . LEU A 1 184 ? 4.493 1.562 7.385 1.00 88.44 184 LEU A CA 1
ATOM 1464 C C . LEU A 1 184 ? 5.861 0.912 7.153 1.00 88.44 184 LEU A C 1
ATOM 1466 O O . LEU A 1 184 ? 6.049 0.255 6.131 1.00 88.44 184 LEU A O 1
ATOM 1470 N N . LEU A 1 185 ? 6.799 1.058 8.096 1.00 89.06 185 LEU A N 1
ATOM 1471 C CA . LEU A 1 185 ? 8.129 0.453 7.998 1.00 89.06 185 LEU A CA 1
ATOM 1472 C C . LEU A 1 185 ? 8.057 -1.069 7.913 1.00 89.06 185 LEU A C 1
ATOM 1474 O O . LEU A 1 185 ? 8.719 -1.649 7.060 1.00 89.06 185 LEU A O 1
ATOM 1478 N N . ILE A 1 186 ? 7.231 -1.710 8.742 1.00 91.56 186 ILE A N 1
ATOM 1479 C CA . ILE A 1 186 ? 7.020 -3.161 8.701 1.00 91.56 186 ILE A CA 1
ATOM 1480 C C . ILE A 1 186 ? 6.500 -3.570 7.324 1.00 91.56 186 ILE A C 1
ATOM 1482 O O . ILE A 1 186 ? 7.062 -4.465 6.705 1.00 91.56 186 ILE A O 1
ATOM 1486 N N . TYR A 1 187 ? 5.474 -2.898 6.800 1.00 90.44 187 TYR A N 1
ATOM 1487 C CA . TYR A 1 187 ? 4.931 -3.223 5.480 1.00 90.44 187 TYR A CA 1
ATOM 1488 C C . TYR A 1 187 ? 5.965 -3.054 4.352 1.00 90.44 187 TYR A C 1
ATOM 1490 O O . TYR A 1 187 ? 6.091 -3.912 3.471 1.00 90.44 187 TYR A O 1
ATOM 1498 N N . VAL A 1 188 ? 6.718 -1.950 4.381 1.00 86.75 188 VAL A N 1
ATOM 1499 C CA . VAL A 1 188 ? 7.788 -1.651 3.419 1.00 86.75 188 VAL A CA 1
ATOM 1500 C C . VAL A 1 188 ? 8.882 -2.711 3.505 1.00 86.75 188 VAL A C 1
ATOM 1502 O O . VAL A 1 188 ? 9.270 -3.244 2.469 1.00 86.75 188 VAL A O 1
ATOM 1505 N N . PHE A 1 189 ? 9.321 -3.068 4.711 1.00 88.38 189 PHE A N 1
ATOM 1506 C CA . PHE A 1 189 ? 10.339 -4.088 4.950 1.00 88.38 189 PHE A CA 1
ATOM 1507 C C . PHE A 1 189 ? 9.885 -5.458 4.434 1.00 88.38 189 PHE A C 1
ATOM 1509 O O . PHE A 1 189 ? 10.551 -6.047 3.587 1.00 88.38 189 PHE A O 1
ATOM 1516 N N . LEU A 1 190 ? 8.700 -5.919 4.849 1.00 90.00 190 LEU A N 1
ATOM 1517 C CA . LEU A 1 190 ? 8.134 -7.205 4.425 1.00 90.00 190 LEU A CA 1
ATOM 1518 C C . LEU A 1 190 ? 7.917 -7.300 2.914 1.00 90.00 190 LEU A C 1
ATOM 1520 O O . LEU A 1 190 ? 7.878 -8.399 2.375 1.00 90.00 190 LEU A O 1
ATOM 1524 N N . THR A 1 191 ? 7.755 -6.172 2.218 1.00 86.88 191 THR A N 1
ATOM 1525 C CA . THR A 1 191 ? 7.673 -6.211 0.760 1.00 86.88 191 THR A CA 1
ATOM 1526 C C . THR A 1 191 ? 9.050 -6.108 0.104 1.00 86.88 191 THR A C 1
ATOM 1528 O O . THR A 1 191 ? 9.437 -6.978 -0.672 1.00 86.88 191 THR A O 1
ATOM 1531 N N . PHE A 1 192 ? 9.770 -5.010 0.334 1.00 82.69 192 PHE A N 1
ATOM 1532 C CA . PHE A 1 192 ? 10.935 -4.657 -0.476 1.00 82.69 192 PHE A CA 1
ATOM 1533 C C . PHE A 1 192 ? 12.183 -5.442 -0.094 1.00 82.69 192 PHE A C 1
ATOM 1535 O O . PHE A 1 192 ? 12.919 -5.830 -1.001 1.00 82.69 192 PHE A O 1
ATOM 1542 N N . GLU A 1 193 ? 12.397 -5.733 1.193 1.00 84.31 193 GLU A N 1
ATOM 1543 C CA . GLU A 1 193 ? 13.527 -6.576 1.601 1.00 84.31 193 GLU A CA 1
ATOM 1544 C C . GLU A 1 193 ? 13.304 -8.021 1.182 1.00 84.31 193 GLU A C 1
ATOM 1546 O O . GLU A 1 193 ? 14.226 -8.674 0.708 1.00 84.31 193 GLU A O 1
ATOM 1551 N N . THR A 1 194 ? 12.068 -8.517 1.244 1.00 84.19 194 THR A N 1
ATOM 1552 C CA . THR A 1 194 ? 11.768 -9.840 0.695 1.00 84.19 194 THR A CA 1
ATOM 1553 C C . THR A 1 194 ? 12.033 -9.882 -0.811 1.00 84.19 194 THR A C 1
ATOM 1555 O O . THR A 1 194 ? 12.740 -10.772 -1.273 1.00 84.19 194 THR A O 1
ATOM 1558 N N . LEU A 1 195 ? 11.579 -8.888 -1.580 1.00 83.12 195 LEU A N 1
ATOM 1559 C CA . LEU A 1 195 ? 11.936 -8.785 -3.001 1.00 83.12 195 LEU A CA 1
ATOM 1560 C C . LEU A 1 195 ? 13.461 -8.794 -3.208 1.00 83.12 195 LEU A C 1
ATOM 1562 O O . LEU A 1 195 ? 13.951 -9.488 -4.098 1.00 83.12 195 LEU A O 1
ATOM 1566 N N . HIS A 1 196 ? 14.203 -8.054 -2.377 1.00 79.94 196 HIS A N 1
ATOM 1567 C CA . HIS A 1 196 ? 15.662 -7.955 -2.440 1.00 79.94 196 HIS A CA 1
ATOM 1568 C C . HIS A 1 196 ? 16.351 -9.302 -2.217 1.00 79.94 196 HIS A C 1
ATOM 1570 O O . HIS A 1 196 ? 17.150 -9.729 -3.049 1.00 79.94 196 HIS A O 1
ATOM 1576 N N . ILE A 1 197 ? 16.000 -9.988 -1.126 1.00 83.94 197 ILE A N 1
ATOM 1577 C CA . ILE A 1 197 ? 16.563 -11.286 -0.737 1.00 83.94 197 ILE A CA 1
ATOM 1578 C C . ILE A 1 197 ? 16.367 -12.316 -1.853 1.00 83.94 197 ILE A C 1
ATOM 1580 O O . ILE A 1 197 ? 17.265 -13.107 -2.131 1.00 83.94 197 ILE A O 1
ATOM 1584 N N . PHE A 1 198 ? 15.216 -12.281 -2.528 1.00 82.38 198 PHE A N 1
ATOM 1585 C CA . PHE A 1 198 ? 14.873 -13.231 -3.585 1.00 82.38 198 PHE A CA 1
ATOM 1586 C C . PHE A 1 198 ? 15.305 -12.794 -4.996 1.00 82.38 198 PHE A C 1
ATOM 1588 O O . PHE A 1 198 ? 14.905 -13.422 -5.971 1.00 82.38 198 PHE A O 1
ATOM 1595 N N . GLY A 1 199 ? 16.168 -11.778 -5.121 1.00 67.38 199 GLY A N 1
ATOM 1596 C CA . GLY A 1 199 ? 16.889 -11.488 -6.366 1.00 67.38 199 GLY A CA 1
ATOM 1597 C C . GLY A 1 199 ? 16.417 -10.261 -7.148 1.00 67.38 199 GLY A C 1
ATOM 1598 O O . GLY A 1 199 ? 16.953 -9.999 -8.232 1.00 67.38 199 GLY A O 1
ATOM 1599 N N . ALA A 1 200 ? 15.475 -9.472 -6.618 1.00 69.12 200 ALA A N 1
ATOM 1600 C CA . ALA A 1 200 ? 15.189 -8.149 -7.164 1.00 69.12 200 ALA A CA 1
ATOM 1601 C C . ALA A 1 200 ? 16.395 -7.225 -6.957 1.00 69.12 200 ALA A C 1
ATOM 1603 O O . ALA A 1 200 ? 16.891 -7.062 -5.842 1.00 69.12 200 ALA A O 1
ATOM 1604 N N . ARG A 1 201 ? 16.865 -6.592 -8.035 1.00 65.69 201 ARG A N 1
ATOM 1605 C CA . ARG A 1 201 ? 18.022 -5.694 -7.967 1.00 65.69 201 ARG A CA 1
ATOM 1606 C C . ARG A 1 201 ? 17.589 -4.280 -7.608 1.00 65.69 201 ARG A C 1
ATOM 1608 O O . ARG A 1 201 ? 16.642 -3.761 -8.198 1.00 65.69 201 ARG A O 1
ATOM 1615 N N . TYR A 1 202 ? 18.349 -3.666 -6.704 1.00 64.00 202 TYR A N 1
ATOM 1616 C CA . TYR A 1 202 ? 18.278 -2.251 -6.363 1.00 64.00 202 TYR A CA 1
ATOM 1617 C C . TYR A 1 202 ? 19.640 -1.624 -6.626 1.00 64.00 202 TYR A C 1
ATOM 1619 O O . TYR A 1 202 ? 20.606 -1.920 -5.930 1.00 64.00 202 TYR A O 1
ATOM 1627 N N . ILE A 1 203 ? 19.736 -0.768 -7.639 1.00 62.16 203 ILE A N 1
ATOM 1628 C CA . ILE A 1 203 ? 20.951 0.023 -7.862 1.00 62.16 203 ILE A CA 1
ATOM 1629 C C . ILE A 1 203 ? 20.618 1.467 -7.528 1.00 62.16 203 ILE A C 1
ATOM 1631 O O . ILE A 1 203 ? 19.693 2.033 -8.113 1.00 62.16 203 ILE A O 1
ATOM 1635 N N . SER A 1 204 ? 21.358 2.046 -6.581 1.00 55.38 204 SER A N 1
ATOM 1636 C CA . SER A 1 204 ? 21.340 3.485 -6.350 1.00 55.38 204 SER A CA 1
ATOM 1637 C C . SER A 1 204 ? 22.208 4.159 -7.407 1.00 55.38 204 SER A C 1
ATOM 1639 O O . SER A 1 204 ? 23.428 3.989 -7.395 1.00 55.38 204 SER A O 1
ATOM 1641 N N . VAL A 1 205 ? 21.603 4.922 -8.310 1.00 58.25 205 VAL A N 1
ATOM 1642 C CA . VAL A 1 205 ? 22.355 5.722 -9.285 1.00 58.25 205 VAL A CA 1
ATOM 1643 C C . VAL A 1 205 ? 22.269 7.191 -8.899 1.00 58.25 205 VAL A C 1
ATOM 1645 O O . VAL A 1 205 ? 21.193 7.702 -8.573 1.00 58.25 205 VAL A O 1
ATOM 1648 N N . ARG A 1 206 ? 23.429 7.853 -8.902 1.00 55.22 206 ARG A N 1
ATOM 1649 C CA . ARG A 1 206 ? 23.553 9.296 -8.705 1.00 55.22 206 ARG A CA 1
ATOM 1650 C C . ARG A 1 206 ? 23.228 9.983 -10.032 1.00 55.22 206 ARG A C 1
ATOM 1652 O O . ARG A 1 206 ? 23.957 9.782 -10.999 1.00 55.22 206 ARG A O 1
ATOM 1659 N N . GLY A 1 207 ? 22.122 10.727 -10.056 1.00 54.34 207 GLY A N 1
ATOM 1660 C CA . GLY A 1 207 ? 21.751 11.631 -11.150 1.00 54.34 207 GLY A CA 1
ATOM 1661 C C . GLY A 1 207 ? 22.210 13.057 -10.900 1.00 54.34 207 GLY A C 1
ATOM 1662 O O . GLY A 1 207 ? 22.297 13.454 -9.709 1.00 54.34 207 GLY A O 1
#